Protein AF-X6FCB3-F1 (afdb_monomer)

Mean predicted aligned error: 13.13 Å

Solvent-accessible surface area (backbone atoms only — not comparable to full-atom values): 15876 Å² total; per-residue (Å²): 135,85,82,81,61,93,88,70,77,86,69,87,87,65,88,78,74,76,78,58,44,38,31,15,41,53,58,94,38,92,96,41,60,67,60,47,51,52,50,50,56,45,49,55,50,59,53,72,45,88,86,65,79,58,45,55,42,82,39,59,56,92,50,92,27,63,33,28,39,38,55,49,35,52,50,77,42,91,88,46,57,96,84,39,47,79,57,49,22,45,34,54,23,48,56,87,61,66,84,47,87,50,88,84,56,42,52,50,68,44,79,63,48,93,90,41,59,64,61,52,46,57,53,50,50,54,52,50,32,42,41,46,50,48,53,49,52,54,50,53,63,74,63,54,85,67,47,71,81,34,43,38,79,45,48,25,37,33,43,68,95,46,97,54,76,44,76,63,50,94,92,52,88,80,86,82,56,87,64,30,29,43,29,43,41,38,35,29,61,36,91,52,77,45,79,45,76,43,69,46,72,46,71,76,36,46,78,42,83,75,46,78,51,73,37,49,52,65,34,75,47,79,46,81,39,80,78,57,48,80,76,67,69,74,74,61,77,93,77,80,88,83,85,87,88,86,87,84,86,90,82,82,82,87,90,135

pLDDT: mean 78.11, std 19.48, range [29.16, 97.62]

Radius of gyration: 25.84 Å; Cα contacts (8 Å, |Δi|>4): 373; chains: 1; bounding box: 69×73×81 Å

Secondary structure (DSSP, 8-state):
-PPPPTT-------------EEEEPPPP-TT-HHHHHHHHHHHHHHHH-SSSS--EEEE-TTS--SEEEEEEEGGGSTT--TT---SEEEEEEETT-----STTTPPPEEE--TT-HHHHHHHHHHHHHHHHHHHHHHHHHHT--S-TTTEEEEEEEE-TT-SSEEE--TTS-----TT-EEEEEEEE-SSS-EEEEEEEE-TT--EEEEEEEEEPTT-EEEEEE--SSTTTTTSS-S-SSSSSSS----------

Sequence (256 aa):
MADIPANAYARLAEIAVDYKLAVARPAVTKGLEKEKALVNSVLDELAAAKETGFTIELVDPGKSAELRFAVMRENAIAGADKNATDKPALWFLPASGDVTLKDGGRPPLIIIHPDDRKKLVDATTTNLRTIFRATGLSRLAAASDYKPEEVDVQFHVKRRDGDGLEPLQASVVPRVSPGDEVHVLAKNSSDQLVDINVLYVGSDYSITHIVAERLAPQATLEIGADILLQRYDAEIPRDHRHRLGQDAGRHPFQPR

Structure (mmCIF, N/CA/C/O backbone):
data_AF-X6FCB3-F1
#
_entry.id   AF-X6FCB3-F1
#
loop_
_atom_site.group_PDB
_atom_site.id
_atom_site.type_symbol
_atom_site.label_atom_id
_atom_site.label_alt_id
_atom_site.label_comp_id
_atom_site.label_asym_id
_atom_site.label_entity_id
_atom_site.label_seq_id
_atom_site.pdbx_PDB_ins_code
_atom_site.Cartn_x
_atom_site.Cartn_y
_atom_site.Cartn_z
_atom_site.occupancy
_atom_site.B_iso_or_equiv
_atom_site.auth_seq_id
_atom_site.auth_comp_id
_atom_site.auth_asym_id
_atom_site.auth_atom_id
_atom_site.pdbx_PDB_model_num
ATOM 1 N N . MET A 1 1 ? 15.106 -29.316 31.094 1.00 40.62 1 MET A N 1
ATOM 2 C CA . MET A 1 1 ? 13.967 -28.405 30.862 1.00 40.62 1 MET A CA 1
ATOM 3 C C . MET A 1 1 ? 13.283 -28.239 32.203 1.00 40.62 1 MET A C 1
ATOM 5 O O . MET A 1 1 ? 12.985 -29.256 32.810 1.00 40.62 1 MET A O 1
ATOM 9 N N . ALA A 1 2 ? 13.205 -27.020 32.734 1.00 45.31 2 ALA A N 1
ATOM 10 C CA . ALA A 1 2 ? 12.594 -26.775 34.041 1.00 45.31 2 ALA A CA 1
ATOM 11 C C . ALA A 1 2 ? 11.067 -26.709 33.887 1.00 45.31 2 ALA A C 1
ATOM 13 O O . ALA A 1 2 ? 10.588 -26.020 32.987 1.00 45.31 2 ALA A O 1
ATOM 14 N N . ASP A 1 3 ? 10.340 -27.439 34.733 1.00 54.75 3 ASP A N 1
ATOM 15 C CA . ASP A 1 3 ? 8.875 -27.458 34.752 1.00 54.75 3 ASP A CA 1
ATOM 16 C C . ASP A 1 3 ? 8.301 -26.104 35.190 1.00 54.75 3 ASP A C 1
ATOM 18 O O . ASP A 1 3 ? 8.781 -25.478 36.140 1.00 54.75 3 ASP A O 1
ATOM 22 N N . ILE A 1 4 ? 7.255 -25.661 34.491 1.00 56.16 4 ILE A N 1
ATOM 23 C CA . ILE A 1 4 ? 6.505 -24.443 34.809 1.00 56.16 4 ILE A CA 1
ATOM 24 C C . ILE A 1 4 ? 5.593 -24.734 36.020 1.00 56.16 4 ILE A C 1
ATOM 26 O O . ILE A 1 4 ? 4.825 -25.696 35.967 1.00 56.16 4 ILE A O 1
ATOM 30 N N . PRO A 1 5 ? 5.630 -23.932 37.104 1.00 63.81 5 PRO A N 1
ATOM 31 C CA . PRO A 1 5 ? 4.822 -24.179 38.297 1.00 63.81 5 PRO A CA 1
ATOM 32 C C . PRO A 1 5 ? 3.317 -24.128 38.016 1.00 63.81 5 PRO A C 1
ATOM 34 O O . PRO A 1 5 ? 2.839 -23.255 37.286 1.00 63.81 5 PRO A O 1
ATOM 37 N N . ALA A 1 6 ? 2.550 -25.003 38.671 1.00 47.53 6 ALA A N 1
ATOM 38 C CA . ALA A 1 6 ? 1.098 -24.879 38.707 1.00 47.53 6 ALA A CA 1
ATOM 39 C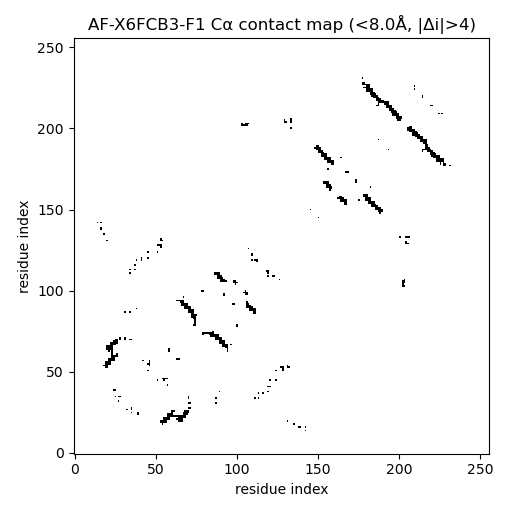 C . ALA A 1 6 ? 0.731 -23.502 39.294 1.00 47.53 6 ALA A C 1
ATOM 41 O O . ALA A 1 6 ? 1.197 -23.153 40.380 1.00 47.53 6 ALA A O 1
ATOM 42 N N . ASN A 1 7 ? -0.082 -22.737 38.555 1.00 53.03 7 ASN A N 1
ATOM 43 C CA . ASN A 1 7 ? -0.491 -21.338 38.792 1.00 53.03 7 ASN A CA 1
ATOM 44 C C . ASN A 1 7 ? 0.418 -20.247 38.190 1.00 53.03 7 ASN A C 1
ATOM 46 O O . ASN A 1 7 ? 0.206 -19.063 38.461 1.00 53.03 7 ASN A O 1
ATOM 50 N N . ALA A 1 8 ? 1.394 -20.597 37.349 1.00 42.12 8 ALA A N 1
ATOM 51 C CA . ALA A 1 8 ? 2.095 -19.606 36.538 1.00 42.12 8 ALA A CA 1
ATOM 52 C C . ALA A 1 8 ? 1.177 -19.093 35.414 1.00 42.12 8 ALA A C 1
ATOM 54 O O . ALA A 1 8 ? 0.841 -19.824 34.484 1.00 42.12 8 ALA A O 1
ATOM 55 N N . TYR A 1 9 ? 0.784 -17.822 35.487 1.00 45.56 9 TYR A N 1
ATOM 56 C CA . TYR A 1 9 ? 0.145 -17.133 34.369 1.00 45.56 9 TYR A CA 1
ATOM 57 C C . TYR A 1 9 ? 1.233 -16.515 33.493 1.00 45.56 9 TYR A C 1
ATOM 59 O O . TYR A 1 9 ? 1.957 -15.618 33.926 1.00 45.56 9 TYR A O 1
ATOM 67 N N . ALA A 1 10 ? 1.353 -16.991 32.254 1.00 42.84 10 ALA A N 1
ATOM 68 C CA . ALA A 1 10 ? 2.140 -16.306 31.241 1.00 42.84 10 ALA A CA 1
ATOM 69 C C . ALA A 1 10 ? 1.414 -15.003 30.878 1.00 42.84 10 ALA A C 1
ATOM 71 O O . ALA A 1 10 ? 0.357 -15.025 30.251 1.00 42.84 10 ALA A O 1
ATOM 72 N N . ARG A 1 11 ? 1.958 -13.860 31.302 1.00 43.50 11 ARG A N 1
ATOM 73 C CA . ARG A 1 11 ? 1.554 -12.559 30.764 1.00 43.50 11 ARG A CA 1
ATOM 74 C C . ARG A 1 11 ? 2.322 -12.378 29.458 1.00 43.50 11 ARG A C 1
ATOM 76 O O . ARG A 1 11 ? 3.550 -12.447 29.481 1.00 43.50 11 ARG A O 1
ATOM 83 N N . LEU A 1 12 ? 1.625 -12.195 28.336 1.00 42.12 12 LEU A N 1
ATOM 84 C CA . LEU A 1 12 ? 2.268 -11.789 27.086 1.00 42.12 12 LEU A CA 1
ATOM 85 C C . LEU A 1 12 ? 2.892 -10.412 27.348 1.00 42.12 12 LEU A C 1
ATOM 87 O O . LEU A 1 12 ? 2.176 -9.430 27.504 1.00 42.12 12 LEU A O 1
ATOM 91 N N . ALA A 1 13 ? 4.207 -10.379 27.560 1.00 46.25 13 ALA A N 1
ATOM 92 C CA . ALA A 1 13 ? 4.895 -9.193 28.065 1.00 46.25 13 ALA A CA 1
ATOM 93 C C . ALA A 1 13 ? 5.092 -8.122 26.985 1.00 46.25 13 ALA A C 1
ATOM 95 O O . ALA A 1 13 ? 5.340 -6.968 27.316 1.00 46.25 13 ALA A O 1
ATOM 96 N N . GLU A 1 14 ? 4.982 -8.503 25.713 1.00 41.88 14 GLU A N 1
ATOM 97 C CA . GLU A 1 14 ? 5.200 -7.613 24.583 1.00 41.88 14 GLU A CA 1
ATOM 98 C C . GLU A 1 14 ? 4.667 -8.290 23.315 1.00 41.88 14 GLU A C 1
ATOM 100 O O . GLU A 1 14 ? 5.113 -9.387 22.962 1.00 41.88 14 GLU A O 1
ATOM 105 N N . ILE A 1 15 ? 3.724 -7.662 22.607 1.00 46.25 15 ILE A N 1
ATOM 106 C CA . ILE A 1 15 ? 3.540 -7.974 21.188 1.00 46.25 15 ILE A CA 1
ATOM 107 C C . ILE A 1 15 ? 4.714 -7.303 20.482 1.00 46.25 15 ILE A C 1
ATOM 109 O O . ILE A 1 15 ? 4.665 -6.123 20.137 1.00 46.25 15 ILE A O 1
ATOM 113 N N . ALA A 1 16 ? 5.803 -8.047 20.297 1.00 46.94 16 ALA A N 1
ATOM 114 C CA . ALA A 1 16 ? 6.867 -7.631 19.399 1.00 46.94 16 ALA A CA 1
ATOM 115 C C . ALA A 1 16 ? 6.301 -7.652 17.972 1.00 46.94 16 ALA A C 1
ATOM 117 O O . ALA A 1 16 ? 6.346 -8.669 17.280 1.00 46.94 16 ALA A O 1
ATOM 118 N N . VAL A 1 17 ? 5.696 -6.543 17.545 1.00 55.94 17 VAL A N 1
ATOM 119 C CA . VAL A 1 17 ? 5.302 -6.360 16.150 1.00 55.94 17 VAL A CA 1
ATOM 120 C C . VAL A 1 17 ? 6.603 -6.294 15.353 1.00 55.94 17 VAL A C 1
ATOM 122 O O . VAL A 1 17 ? 7.335 -5.310 15.441 1.00 55.94 17 VAL A O 1
ATOM 125 N N . ASP A 1 18 ? 6.944 -7.357 14.619 1.00 61.44 18 ASP A N 1
ATOM 126 C CA . ASP A 1 18 ? 8.108 -7.330 13.729 1.00 61.44 18 ASP A CA 1
ATOM 127 C C . ASP A 1 18 ? 7.809 -6.335 12.597 1.00 61.44 18 ASP A C 1
ATOM 129 O O . ASP A 1 18 ? 7.001 -6.586 11.695 1.00 61.44 18 ASP A O 1
ATOM 133 N N . TYR A 1 19 ? 8.414 -5.152 12.676 1.00 74.56 19 TYR A N 1
ATOM 134 C CA . TYR A 1 19 ? 8.254 -4.076 11.702 1.00 74.56 19 TYR A CA 1
ATOM 135 C C . TYR A 1 19 ? 9.183 -4.301 10.503 1.00 74.56 19 TYR A C 1
ATOM 137 O O . TYR A 1 19 ? 10.040 -3.479 10.189 1.00 74.56 19 TYR A O 1
ATOM 145 N N . LYS A 1 20 ? 9.013 -5.430 9.812 1.00 87.75 20 LYS A N 1
ATOM 146 C CA . LYS A 1 20 ? 9.624 -5.692 8.500 1.00 87.75 20 LYS A CA 1
ATOM 147 C C . LYS A 1 20 ? 8.564 -5.729 7.424 1.00 87.75 20 LYS A C 1
ATOM 149 O O . LYS A 1 20 ? 7.506 -6.309 7.634 1.00 87.75 20 LYS A O 1
ATOM 154 N N . LEU A 1 21 ? 8.832 -5.120 6.279 1.00 90.62 21 LEU A N 1
ATOM 155 C CA . LEU A 1 21 ? 7.989 -5.234 5.096 1.00 90.62 21 LEU A CA 1
ATOM 156 C C . LEU A 1 21 ? 8.586 -6.298 4.176 1.00 90.62 21 LEU A C 1
ATOM 158 O O . LEU A 1 21 ? 9.691 -6.116 3.661 1.00 90.62 21 LEU A O 1
ATOM 162 N N . ALA A 1 22 ? 7.865 -7.400 3.969 1.00 93.69 22 ALA A N 1
ATOM 163 C CA . ALA A 1 22 ? 8.272 -8.408 2.996 1.00 93.69 22 ALA A CA 1
ATOM 164 C C . ALA A 1 22 ? 8.021 -7.885 1.574 1.00 93.69 22 ALA A C 1
ATOM 166 O O . ALA A 1 22 ? 6.892 -7.536 1.212 1.00 93.69 22 ALA A O 1
ATOM 167 N N . VAL A 1 23 ? 9.076 -7.843 0.764 1.00 95.62 23 VAL A N 1
ATOM 168 C CA . VAL A 1 23 ? 9.082 -7.243 -0.570 1.00 95.62 23 VAL A CA 1
ATOM 169 C C . VAL A 1 23 ? 9.579 -8.259 -1.594 1.00 95.62 23 VAL A C 1
ATOM 171 O O . VAL A 1 23 ? 10.739 -8.674 -1.567 1.00 95.62 23 VAL A O 1
ATOM 174 N N . ALA A 1 24 ? 8.728 -8.632 -2.549 1.00 97.44 24 ALA A N 1
ATOM 175 C CA . ALA A 1 24 ? 9.137 -9.501 -3.647 1.00 97.44 24 ALA A CA 1
ATOM 176 C C . ALA A 1 24 ? 9.891 -8.713 -4.718 1.00 97.44 24 ALA A C 1
ATOM 178 O O . ALA A 1 24 ? 9.422 -7.679 -5.206 1.00 97.44 24 ALA A O 1
ATOM 179 N N . ARG A 1 25 ? 11.046 -9.243 -5.124 1.00 97.62 25 ARG A N 1
ATOM 180 C CA . ARG A 1 25 ? 11.833 -8.714 -6.242 1.00 97.62 25 ARG A CA 1
ATOM 181 C C . ARG A 1 25 ? 11.065 -8.795 -7.567 1.00 97.62 25 ARG A C 1
ATOM 183 O O . ARG A 1 25 ? 10.231 -9.689 -7.741 1.00 97.62 25 ARG A O 1
ATOM 190 N N . PRO A 1 26 ? 11.392 -7.929 -8.545 1.00 96.25 26 PRO A N 1
ATOM 191 C CA . PRO A 1 26 ? 10.804 -8.014 -9.872 1.00 96.25 26 PRO A CA 1
ATOM 192 C C . PRO A 1 26 ? 11.155 -9.322 -10.580 1.00 96.25 26 PRO A C 1
ATOM 194 O O . PRO A 1 26 ? 12.316 -9.746 -10.629 1.00 96.25 26 PRO A O 1
ATOM 197 N N . ALA A 1 27 ? 10.134 -9.938 -11.179 1.00 90.12 27 ALA A N 1
ATOM 198 C CA . ALA A 1 27 ? 10.297 -11.077 -12.070 1.00 90.12 27 ALA A CA 1
ATOM 199 C C . ALA A 1 27 ? 11.073 -10.695 -13.346 1.00 90.12 27 ALA A C 1
ATOM 201 O O . ALA A 1 27 ? 11.312 -9.524 -13.648 1.00 90.12 27 ALA A O 1
ATOM 202 N N . VAL A 1 28 ? 11.502 -11.707 -14.102 1.00 86.38 28 VAL A N 1
ATOM 203 C CA . VAL A 1 28 ? 12.174 -11.492 -15.387 1.00 86.38 28 VAL A CA 1
ATOM 204 C C . VAL A 1 28 ? 11.174 -10.940 -16.398 1.00 86.38 28 VAL A C 1
ATOM 206 O O . VAL A 1 28 ? 10.200 -11.610 -16.729 1.00 86.38 28 VAL A O 1
ATOM 209 N N . THR A 1 29 ? 11.473 -9.762 -16.942 1.00 86.81 29 THR A N 1
ATOM 210 C CA . THR A 1 29 ? 10.733 -9.181 -18.062 1.00 86.81 29 THR A CA 1
ATOM 211 C C . THR A 1 29 ? 11.646 -9.111 -19.278 1.00 86.81 29 THR A C 1
ATOM 213 O O . THR A 1 29 ? 12.717 -8.503 -19.219 1.00 86.81 29 THR A O 1
ATOM 216 N N . LYS A 1 30 ? 11.228 -9.746 -20.378 1.00 88.44 30 LYS A N 1
ATOM 217 C CA . LYS A 1 30 ? 12.003 -9.799 -21.623 1.00 88.44 30 LYS A CA 1
ATOM 218 C C . LYS A 1 30 ? 12.252 -8.387 -22.162 1.00 88.44 30 LYS A C 1
ATOM 220 O O . LYS A 1 30 ? 11.308 -7.616 -22.336 1.00 88.44 30 LYS A O 1
ATOM 225 N N . GLY A 1 31 ? 13.508 -8.068 -22.464 1.00 91.75 31 GLY A N 1
ATOM 226 C CA . GLY A 1 31 ? 13.907 -6.761 -22.995 1.00 91.75 31 GLY A CA 1
ATOM 227 C C . GLY A 1 31 ? 13.906 -5.630 -21.960 1.00 91.75 31 GLY A C 1
ATOM 228 O O . GLY A 1 31 ? 13.792 -4.467 -22.353 1.00 91.75 31 GLY A O 1
ATOM 229 N N . LEU A 1 32 ? 13.964 -5.972 -20.666 1.00 94.88 32 LEU A N 1
ATOM 230 C CA . LEU A 1 32 ? 14.118 -5.063 -19.518 1.00 94.88 32 LEU A CA 1
ATOM 231 C C . LEU A 1 32 ? 15.136 -5.602 -18.493 1.00 94.88 32 LEU A C 1
ATOM 233 O O . LEU A 1 32 ? 15.074 -5.317 -17.295 1.00 94.88 32 LEU A O 1
ATOM 237 N N . GLU A 1 33 ? 16.062 -6.453 -18.935 1.00 94.50 33 GLU A N 1
ATOM 238 C CA . GLU A 1 33 ? 17.001 -7.156 -18.060 1.00 94.50 33 GLU A CA 1
ATOM 239 C C . GLU A 1 33 ? 17.965 -6.191 -17.360 1.00 94.50 33 GLU A C 1
ATOM 241 O O . GLU A 1 33 ? 18.299 -6.400 -16.191 1.00 94.50 33 GLU A O 1
ATOM 246 N N . LYS A 1 34 ? 18.377 -5.119 -18.052 1.00 93.56 34 LYS A N 1
ATOM 247 C CA . LYS A 1 34 ? 19.267 -4.085 -17.505 1.00 93.56 34 LYS A CA 1
ATOM 248 C C . LYS A 1 34 ? 18.568 -3.268 -16.424 1.00 93.56 34 LYS A C 1
ATOM 250 O O . LYS A 1 34 ? 19.127 -3.061 -15.352 1.00 93.56 34 LYS A O 1
ATOM 255 N N . GLU A 1 35 ? 17.334 -2.855 -16.680 1.00 96.12 35 GLU A N 1
ATOM 256 C CA . GLU A 1 35 ? 16.497 -2.103 -15.750 1.00 96.12 35 GLU A CA 1
ATOM 257 C C . GLU A 1 35 ? 16.176 -2.942 -14.515 1.00 96.12 35 GLU A C 1
ATOM 259 O O . GLU A 1 35 ? 16.294 -2.458 -13.392 1.00 96.12 35 GLU A O 1
ATOM 264 N N . LYS A 1 36 ? 15.867 -4.230 -14.701 1.00 95.94 36 LYS A N 1
ATOM 265 C CA . LYS A 1 36 ? 15.690 -5.173 -13.593 1.00 95.94 36 LYS A CA 1
ATOM 266 C C . LYS A 1 36 ? 16.957 -5.295 -12.745 1.00 95.94 36 LYS A C 1
ATOM 268 O O . LYS A 1 36 ? 16.869 -5.287 -11.520 1.00 95.94 36 LYS A O 1
ATOM 273 N N . ALA A 1 37 ? 18.126 -5.424 -13.374 1.00 95.50 37 ALA A N 1
ATOM 274 C CA . ALA A 1 37 ? 19.397 -5.504 -12.656 1.00 95.50 37 ALA A CA 1
ATOM 275 C C . ALA A 1 37 ? 19.681 -4.217 -11.864 1.00 95.50 37 ALA A C 1
ATOM 277 O O . ALA A 1 37 ? 20.056 -4.290 -10.694 1.00 95.50 37 ALA A O 1
ATOM 278 N N . LEU A 1 38 ? 19.424 -3.052 -12.466 1.00 96.56 38 LEU A N 1
ATOM 279 C CA . LEU A 1 38 ? 19.540 -1.757 -11.802 1.00 96.56 38 LEU A CA 1
ATOM 280 C C . LEU A 1 38 ? 18.607 -1.665 -10.588 1.00 96.56 38 LEU A C 1
ATOM 282 O O . LEU A 1 38 ? 19.075 -1.346 -9.497 1.00 96.56 38 LEU A O 1
ATOM 286 N N . VAL A 1 39 ? 17.325 -2.009 -10.750 1.00 97.44 39 VAL A N 1
ATOM 287 C CA . VAL A 1 39 ? 16.347 -2.042 -9.651 1.00 97.44 39 VAL A CA 1
ATOM 288 C C . VAL A 1 39 ? 16.808 -2.981 -8.542 1.00 97.44 39 VAL A C 1
ATOM 290 O O . VAL A 1 39 ? 16.846 -2.565 -7.391 1.00 97.44 39 VAL A O 1
ATOM 293 N N . ASN A 1 40 ? 17.221 -4.210 -8.860 1.00 97.38 40 ASN A N 1
ATOM 294 C CA . ASN A 1 40 ? 17.705 -5.146 -7.843 1.00 97.38 40 ASN A CA 1
ATOM 295 C C . ASN A 1 40 ? 18.908 -4.592 -7.074 1.00 97.38 40 ASN A C 1
ATOM 297 O O . ASN A 1 40 ? 18.923 -4.704 -5.855 1.00 97.38 40 ASN A O 1
ATOM 301 N N . SER A 1 41 ? 19.846 -3.917 -7.750 1.00 97.31 41 SER A N 1
ATOM 302 C CA . SER A 1 41 ? 20.978 -3.268 -7.075 1.00 97.31 41 SER A CA 1
ATOM 303 C C . SER A 1 41 ? 20.549 -2.153 -6.116 1.00 97.31 41 SER A C 1
ATOM 305 O O . SER A 1 41 ? 21.198 -1.934 -5.098 1.00 97.31 41 SER A O 1
ATOM 307 N N . VAL A 1 42 ? 19.473 -1.426 -6.439 1.00 97.50 42 VAL A N 1
ATOM 308 C CA . VAL A 1 42 ? 18.895 -0.404 -5.556 1.00 97.50 42 VAL A CA 1
ATOM 309 C C . VAL A 1 42 ? 18.212 -1.071 -4.369 1.00 97.50 42 VAL A C 1
ATOM 311 O O . VAL A 1 42 ? 18.407 -0.642 -3.240 1.00 97.50 42 VAL A O 1
ATOM 314 N N . LEU A 1 43 ? 17.454 -2.147 -4.594 1.00 97.19 43 LEU A N 1
ATOM 315 C CA . LEU A 1 43 ? 16.808 -2.890 -3.513 1.00 97.19 43 LEU A CA 1
ATOM 316 C C . LEU A 1 43 ? 17.831 -3.474 -2.534 1.00 97.19 43 LEU A C 1
ATOM 318 O O . LEU A 1 43 ? 17.632 -3.361 -1.329 1.00 97.19 43 LEU A O 1
ATOM 322 N N . ASP A 1 44 ? 18.933 -4.033 -3.037 1.00 97.62 44 ASP A N 1
ATOM 323 C CA . ASP A 1 44 ? 20.020 -4.568 -2.209 1.00 97.62 44 ASP A CA 1
ATOM 324 C C . ASP A 1 44 ? 20.649 -3.481 -1.328 1.00 97.62 44 ASP A C 1
ATOM 326 O O . ASP 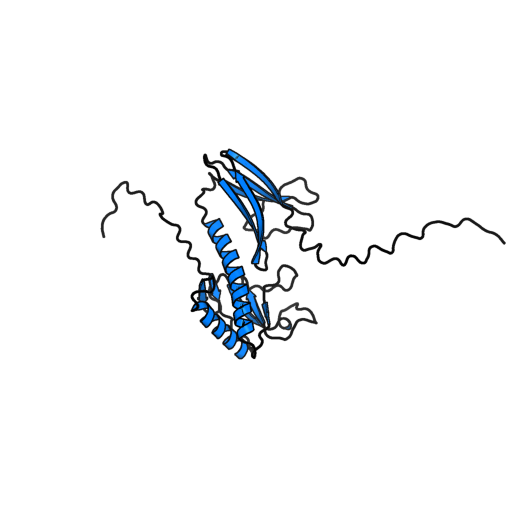A 1 44 ? 20.857 -3.693 -0.133 1.00 97.62 44 ASP A O 1
ATOM 330 N N . GLU A 1 45 ? 20.895 -2.297 -1.897 1.00 96.38 45 GLU A N 1
ATOM 331 C CA . GLU A 1 45 ? 21.378 -1.133 -1.147 1.00 96.38 45 GLU A CA 1
ATOM 332 C C . GLU A 1 45 ? 20.388 -0.721 -0.049 1.00 96.38 45 GLU A C 1
ATOM 334 O O . GLU A 1 45 ? 20.783 -0.543 1.103 1.00 96.38 45 GLU A O 1
ATOM 339 N N . LEU A 1 46 ? 19.099 -0.611 -0.381 1.00 96.00 46 LEU A N 1
ATOM 340 C CA . LEU A 1 46 ? 18.066 -0.177 0.563 1.00 96.00 46 LEU A CA 1
ATOM 341 C C . LEU A 1 46 ? 17.797 -1.201 1.671 1.00 96.00 46 LEU A C 1
ATOM 343 O O . LEU A 1 46 ? 17.499 -0.801 2.793 1.00 96.00 46 LEU A O 1
ATOM 347 N N . ALA A 1 47 ? 17.918 -2.497 1.383 1.00 94.81 47 ALA A N 1
ATOM 348 C CA . ALA A 1 47 ? 17.779 -3.558 2.379 1.00 94.81 47 ALA A CA 1
ATOM 349 C C . ALA A 1 47 ? 18.962 -3.601 3.361 1.00 94.81 47 ALA A C 1
ATOM 351 O O . ALA A 1 47 ? 18.789 -3.980 4.517 1.00 94.81 47 ALA A O 1
ATOM 352 N N . ALA A 1 48 ? 20.159 -3.203 2.917 1.00 95.06 48 ALA A N 1
ATOM 353 C CA . ALA A 1 48 ? 21.353 -3.136 3.759 1.00 95.06 48 ALA A CA 1
ATOM 354 C C . ALA A 1 48 ? 21.490 -1.808 4.534 1.00 95.06 48 ALA A C 1
ATOM 356 O O . ALA A 1 48 ? 22.286 -1.715 5.474 1.00 95.06 48 ALA A O 1
ATOM 357 N N . ALA A 1 49 ? 20.749 -0.770 4.141 1.00 92.06 49 ALA A N 1
ATOM 358 C CA . ALA A 1 49 ? 20.828 0.555 4.738 1.00 92.06 49 ALA A CA 1
ATOM 359 C C . ALA A 1 49 ? 20.148 0.612 6.121 1.00 92.06 49 ALA A C 1
ATOM 361 O O . ALA A 1 49 ? 19.047 0.108 6.315 1.00 92.06 49 ALA A O 1
ATOM 362 N N . LYS A 1 50 ? 20.804 1.265 7.091 1.00 81.69 50 LYS A N 1
ATOM 363 C CA . LYS A 1 50 ? 20.347 1.321 8.496 1.00 81.69 50 LYS A CA 1
ATOM 364 C C . LYS A 1 50 ? 19.449 2.520 8.829 1.00 81.69 50 LYS A C 1
ATOM 366 O O . LYS A 1 50 ? 18.673 2.447 9.769 1.00 81.69 50 LYS A O 1
ATOM 371 N N . GLU A 1 51 ? 19.526 3.597 8.047 1.00 81.94 51 GLU A N 1
ATOM 372 C CA . GLU A 1 51 ? 18.901 4.898 8.352 1.00 81.94 51 GLU A CA 1
ATOM 373 C C . GLU A 1 51 ? 17.863 5.314 7.292 1.00 81.94 51 GLU A C 1
ATOM 375 O O . GLU A 1 51 ? 17.787 6.463 6.858 1.00 81.94 51 GLU A O 1
ATOM 380 N N . THR A 1 52 ? 17.068 4.363 6.803 1.00 82.62 52 THR A N 1
ATOM 381 C CA . THR A 1 52 ? 16.059 4.621 5.758 1.00 82.62 52 THR A CA 1
ATOM 382 C C . THR A 1 52 ? 14.687 4.989 6.327 1.00 82.62 52 THR A C 1
ATOM 384 O O . THR A 1 52 ? 13.862 5.588 5.623 1.00 82.62 52 THR A O 1
ATOM 387 N N . GLY A 1 53 ? 14.446 4.691 7.608 1.00 85.56 53 GLY A N 1
ATOM 388 C CA . GLY A 1 53 ? 13.137 4.818 8.252 1.00 85.56 53 GLY A CA 1
ATOM 389 C C . GLY A 1 53 ? 12.156 3.704 7.867 1.00 85.56 53 GLY A C 1
ATOM 390 O O . GLY A 1 53 ? 10.949 3.895 8.008 1.00 85.56 53 GLY A O 1
ATOM 391 N N . PHE A 1 54 ? 12.664 2.584 7.347 1.00 91.25 54 PHE A N 1
ATOM 392 C CA . PHE A 1 54 ? 11.931 1.346 7.089 1.00 91.25 54 PHE A CA 1
ATOM 393 C C . PHE A 1 54 ? 12.873 0.141 7.211 1.00 91.25 54 PHE A C 1
ATOM 395 O O . PHE A 1 54 ? 14.090 0.279 7.119 1.00 91.25 54 PHE A O 1
ATOM 402 N N . THR A 1 55 ? 12.319 -1.058 7.360 1.00 91.94 55 THR A N 1
ATOM 403 C CA . THR A 1 55 ? 13.081 -2.308 7.244 1.00 91.94 55 THR A CA 1
ATOM 404 C C . THR A 1 55 ? 12.378 -3.214 6.249 1.00 91.94 55 THR A C 1
ATOM 406 O O . THR A 1 55 ? 11.185 -3.479 6.388 1.00 91.94 55 THR A O 1
ATOM 409 N N . ILE A 1 56 ? 13.101 -3.663 5.224 1.00 94.38 56 ILE A N 1
ATOM 410 C CA . ILE A 1 56 ? 12.560 -4.543 4.185 1.00 94.38 56 ILE A CA 1
ATOM 411 C C . ILE A 1 56 ? 13.251 -5.900 4.215 1.00 94.38 56 ILE A C 1
ATOM 413 O O . ILE A 1 56 ? 14.461 -5.990 4.411 1.00 94.38 56 ILE A O 1
ATOM 417 N N . GLU A 1 57 ? 12.474 -6.948 3.975 1.00 95.06 57 GLU A N 1
ATOM 418 C CA . GLU A 1 57 ? 12.978 -8.285 3.684 1.00 95.06 57 GLU A CA 1
ATOM 419 C C . GLU A 1 57 ? 12.747 -8.573 2.203 1.00 95.06 57 GLU A C 1
ATOM 421 O O . GLU A 1 57 ? 11.610 -8.576 1.730 1.00 95.06 57 GLU A O 1
ATOM 426 N N . LEU A 1 58 ? 13.829 -8.787 1.456 1.00 97.12 58 LEU A N 1
ATOM 427 C CA . LEU A 1 58 ? 13.738 -9.085 0.032 1.00 97.12 58 LEU A CA 1
ATOM 428 C C . LEU A 1 58 ? 13.527 -10.581 -0.178 1.00 97.12 58 LEU A C 1
ATOM 430 O O . LEU A 1 58 ? 14.374 -11.385 0.204 1.00 97.12 58 LEU A O 1
ATOM 434 N N . VAL A 1 59 ? 12.445 -10.936 -0.866 1.00 97.31 59 VAL A N 1
ATOM 435 C CA . VAL A 1 59 ? 12.140 -12.318 -1.250 1.00 97.31 59 VAL A CA 1
ATOM 436 C C . VAL A 1 59 ? 12.184 -12.499 -2.763 1.00 97.31 59 VAL A C 1
ATOM 438 O O . VAL A 1 59 ? 12.054 -11.546 -3.542 1.00 97.31 59 VAL A O 1
ATOM 441 N N . ASP A 1 60 ? 12.368 -13.745 -3.190 1.00 95.31 60 ASP A N 1
ATOM 442 C CA . ASP A 1 60 ? 12.388 -14.092 -4.608 1.00 95.31 60 ASP A CA 1
ATOM 443 C C . ASP A 1 60 ? 11.046 -13.795 -5.301 1.00 95.31 60 ASP A C 1
ATOM 445 O O . ASP A 1 60 ? 9.983 -13.838 -4.668 1.00 95.31 60 ASP A O 1
ATOM 449 N N . PRO A 1 61 ? 11.059 -13.550 -6.626 1.00 93.12 61 PRO A N 1
ATOM 450 C CA . PRO A 1 61 ? 9.833 -13.378 -7.393 1.00 93.12 61 PRO A CA 1
ATOM 451 C C . PRO A 1 61 ? 8.870 -14.562 -7.206 1.00 93.12 61 PRO A C 1
ATOM 453 O O . PRO A 1 61 ? 9.271 -15.725 -7.263 1.00 93.12 61 PRO A O 1
ATOM 456 N N . GLY A 1 62 ? 7.584 -14.267 -6.998 1.00 86.50 62 GLY A N 1
ATOM 457 C CA . GLY A 1 62 ? 6.533 -15.276 -6.807 1.00 86.50 62 GLY A CA 1
ATOM 458 C C . GLY A 1 62 ? 6.421 -15.844 -5.387 1.00 86.50 62 GLY A C 1
ATOM 459 O O . GLY A 1 62 ? 5.516 -16.637 -5.127 1.00 86.50 62 GLY A O 1
ATOM 460 N N . LYS A 1 63 ? 7.293 -15.444 -4.453 1.00 92.06 63 LYS A N 1
ATOM 461 C CA . LYS A 1 63 ? 7.114 -15.736 -3.025 1.00 92.06 63 LYS A CA 1
ATOM 462 C C . LYS A 1 63 ? 6.065 -14.813 -2.400 1.00 92.06 63 LYS A C 1
ATOM 464 O O . LYS A 1 63 ? 5.728 -13.762 -2.949 1.00 92.06 63 LYS A O 1
ATOM 469 N N . SER A 1 64 ? 5.530 -15.236 -1.253 1.00 88.56 64 SER A N 1
ATOM 470 C CA . SER A 1 64 ? 4.601 -14.413 -0.477 1.00 88.56 64 SER A CA 1
ATOM 471 C C . SER A 1 64 ? 5.310 -13.141 -0.019 1.00 88.56 64 SER A C 1
ATOM 473 O O . SER A 1 64 ? 6.401 -13.213 0.540 1.00 88.56 64 SER A O 1
ATOM 475 N N . ALA A 1 65 ? 4.699 -11.995 -0.294 1.00 91.75 65 ALA A N 1
ATOM 476 C CA . ALA A 1 65 ? 5.203 -10.680 0.059 1.00 91.75 65 ALA A CA 1
ATOM 477 C C . ALA A 1 65 ? 4.024 -9.716 0.186 1.00 91.75 65 ALA A C 1
ATOM 479 O O . ALA A 1 65 ? 3.021 -9.866 -0.517 1.00 91.75 65 ALA A O 1
ATOM 480 N N . GLU A 1 66 ? 4.167 -8.723 1.058 1.00 88.50 66 GLU A N 1
ATOM 481 C CA . GLU A 1 66 ? 3.176 -7.660 1.260 1.00 88.50 66 GLU A CA 1
ATOM 482 C C . GLU A 1 66 ? 3.200 -6.653 0.106 1.00 88.50 66 GLU A C 1
ATOM 484 O O . GLU A 1 66 ? 2.163 -6.131 -0.303 1.00 88.50 66 GLU A O 1
ATOM 489 N N . LEU A 1 67 ? 4.392 -6.418 -0.443 1.00 92.25 67 LEU A N 1
ATOM 490 C CA . LEU A 1 67 ? 4.620 -5.578 -1.608 1.00 92.25 67 LEU A CA 1
ATOM 491 C C . LEU A 1 67 ? 5.354 -6.387 -2.675 1.00 92.25 67 LEU A C 1
ATOM 493 O O . LEU A 1 67 ? 6.289 -7.134 -2.379 1.00 92.25 67 LEU A O 1
ATOM 497 N N . ARG A 1 68 ? 4.963 -6.228 -3.937 1.00 95.00 68 ARG A N 1
ATOM 498 C CA . ARG A 1 68 ? 5.623 -6.890 -5.064 1.00 95.00 68 ARG A CA 1
ATOM 499 C C . ARG A 1 68 ? 6.143 -5.851 -6.037 1.00 95.00 68 ARG A C 1
ATOM 501 O O . ARG A 1 68 ? 5.404 -4.977 -6.472 1.00 95.00 68 ARG A O 1
ATOM 508 N N . PHE A 1 69 ? 7.407 -5.963 -6.419 1.00 96.25 69 PHE A N 1
ATOM 509 C CA . PHE A 1 69 ? 7.956 -5.123 -7.469 1.00 96.25 69 PHE A CA 1
ATOM 510 C C . PHE A 1 69 ? 7.759 -5.743 -8.842 1.00 96.25 69 PHE A C 1
ATOM 512 O O . PHE A 1 69 ? 7.842 -6.958 -9.013 1.00 96.25 69 PHE A O 1
ATOM 519 N N . ALA A 1 70 ? 7.559 -4.895 -9.845 1.00 95.38 70 ALA A N 1
ATOM 520 C CA . ALA A 1 70 ? 7.616 -5.308 -11.237 1.00 95.38 70 ALA A CA 1
ATOM 521 C C . ALA A 1 70 ? 8.309 -4.249 -12.092 1.00 95.38 70 ALA A C 1
ATOM 523 O O . ALA A 1 70 ? 8.148 -3.052 -11.871 1.00 95.38 70 ALA A O 1
ATOM 524 N N . VAL A 1 71 ? 9.079 -4.702 -13.081 1.00 96.12 71 VAL A N 1
ATOM 525 C CA . VAL A 1 71 ? 9.698 -3.825 -14.078 1.00 96.12 71 VAL A CA 1
ATOM 526 C C . VAL A 1 71 ? 8.983 -4.049 -15.400 1.00 96.12 71 VAL A C 1
ATOM 528 O O . VAL A 1 71 ? 9.091 -5.123 -15.997 1.00 96.12 71 VAL A O 1
ATOM 531 N N . MET A 1 72 ? 8.211 -3.054 -15.829 1.00 95.06 72 MET A N 1
ATOM 532 C CA . MET A 1 72 ? 7.390 -3.125 -17.037 1.00 95.06 72 MET A CA 1
ATOM 533 C C . MET A 1 72 ? 7.147 -1.738 -17.633 1.00 95.06 72 MET A C 1
ATOM 535 O O . MET A 1 72 ? 7.352 -0.717 -16.976 1.00 95.06 72 MET A O 1
ATOM 539 N N . ARG A 1 73 ? 6.716 -1.711 -18.895 1.00 94.44 73 ARG A N 1
ATOM 540 C CA . ARG A 1 73 ? 6.267 -0.498 -19.590 1.00 94.44 73 ARG A CA 1
ATOM 541 C C . ARG A 1 73 ? 4.760 -0.378 -19.431 1.00 94.44 73 ARG A C 1
ATOM 543 O O . ARG A 1 73 ? 4.070 -1.393 -19.482 1.00 94.44 73 ARG A O 1
ATOM 550 N N . GLU A 1 74 ? 4.255 0.838 -19.271 1.00 92.31 74 GLU A N 1
ATOM 551 C CA . GLU A 1 74 ? 2.815 1.048 -19.104 1.00 92.31 74 GLU A CA 1
ATOM 552 C C . GLU A 1 74 ? 2.034 0.616 -20.347 1.00 92.31 74 GLU A C 1
ATOM 554 O O . GLU A 1 74 ? 1.036 -0.088 -20.235 1.00 92.31 74 GLU A O 1
ATOM 559 N N . ASN A 1 75 ? 2.540 0.946 -21.538 1.00 92.31 75 ASN A N 1
ATOM 560 C CA . ASN A 1 75 ? 1.913 0.576 -22.807 1.00 92.31 75 ASN A CA 1
ATOM 561 C C . ASN A 1 75 ? 1.853 -0.940 -23.080 1.00 92.31 75 ASN A C 1
ATOM 563 O O . ASN A 1 75 ? 1.162 -1.369 -24.001 1.00 92.31 75 ASN A O 1
ATOM 567 N N . ALA A 1 76 ? 2.578 -1.753 -22.307 1.00 90.25 76 ALA A N 1
ATOM 568 C CA . ALA A 1 76 ? 2.550 -3.208 -22.412 1.00 90.25 76 ALA A CA 1
ATOM 569 C C . ALA A 1 76 ? 1.436 -3.841 -21.557 1.00 90.25 76 ALA A C 1
ATOM 571 O O . ALA A 1 76 ? 1.234 -5.055 -21.621 1.00 90.25 76 ALA A O 1
ATOM 572 N N . ILE A 1 77 ? 0.725 -3.047 -20.750 1.00 89.06 77 ILE A N 1
ATOM 573 C CA . ILE A 1 77 ? -0.368 -3.509 -19.895 1.00 89.06 77 ILE A CA 1
ATOM 574 C C . ILE A 1 77 ? -1.664 -3.551 -20.710 1.00 89.06 77 ILE A C 1
ATOM 576 O O . ILE A 1 77 ? -1.999 -2.621 -21.446 1.00 89.06 77 ILE A O 1
ATOM 580 N N . ALA A 1 78 ? -2.421 -4.640 -20.574 1.00 85.69 78 ALA A N 1
ATOM 581 C CA . ALA A 1 78 ? -3.705 -4.780 -21.249 1.00 85.69 78 ALA A CA 1
ATOM 582 C C . ALA A 1 78 ? -4.680 -3.672 -20.810 1.00 85.69 78 ALA A C 1
ATOM 584 O O . ALA A 1 78 ? -4.911 -3.473 -19.620 1.00 85.69 78 ALA A O 1
ATOM 585 N N . GLY A 1 79 ? -5.266 -2.968 -21.781 1.00 84.12 79 GLY A N 1
ATOM 586 C CA . GLY A 1 79 ? -6.172 -1.846 -21.519 1.00 84.12 79 GLY A CA 1
ATOM 587 C C . GLY A 1 79 ? -5.476 -0.509 -21.245 1.00 84.12 79 GLY A C 1
ATOM 588 O O . GLY A 1 79 ? -6.147 0.421 -20.806 1.00 84.12 79 GLY A O 1
ATOM 589 N N . ALA A 1 80 ? -4.167 -0.400 -21.497 1.00 87.06 80 ALA A N 1
ATOM 590 C CA . ALA A 1 80 ? -3.458 0.872 -21.432 1.00 87.06 80 ALA A CA 1
ATOM 591 C C . ALA A 1 80 ? -3.987 1.896 -22.446 1.00 87.06 80 ALA A C 1
ATOM 593 O O . ALA A 1 80 ? -4.428 1.543 -23.545 1.00 87.06 80 ALA A O 1
ATOM 594 N N . ASP A 1 81 ? -3.923 3.174 -22.065 1.00 86.19 81 ASP A N 1
ATOM 595 C CA . ASP A 1 81 ? -4.263 4.285 -22.950 1.00 86.19 81 ASP A CA 1
ATOM 596 C C . ASP A 1 81 ? -3.349 4.287 -24.190 1.00 86.19 81 ASP A C 1
ATOM 598 O O . ASP A 1 81 ? -2.195 3.857 -24.139 1.00 86.19 81 ASP A O 1
ATOM 602 N N . LYS A 1 82 ? -3.839 4.813 -25.316 1.00 84.50 82 LYS A N 1
ATOM 603 C CA . LYS A 1 82 ? -3.043 4.951 -26.546 1.00 84.50 82 LYS A CA 1
ATOM 604 C C . LYS A 1 82 ? -1.801 5.822 -26.346 1.00 84.50 82 LYS A C 1
ATOM 606 O O . LYS A 1 82 ? -0.817 5.635 -27.056 1.00 84.50 82 LYS A O 1
ATOM 611 N N . ASN A 1 83 ? -1.852 6.748 -25.392 1.00 86.25 83 ASN A N 1
ATOM 612 C CA . ASN A 1 83 ? -0.754 7.639 -25.036 1.00 86.25 83 ASN A CA 1
ATOM 613 C C . ASN A 1 83 ? 0.083 7.115 -23.854 1.00 86.25 83 ASN A C 1
ATOM 615 O O . ASN A 1 83 ? 0.930 7.847 -23.339 1.00 86.25 83 ASN A O 1
ATOM 619 N N . ALA A 1 84 ? -0.146 5.874 -23.403 1.00 87.56 84 ALA A N 1
ATOM 620 C CA . ALA A 1 84 ? 0.630 5.265 -22.331 1.00 87.56 84 ALA A CA 1
ATOM 621 C C . ALA A 1 84 ? 2.123 5.227 -22.679 1.00 87.56 84 ALA A C 1
ATOM 623 O O . ALA A 1 84 ? 2.521 4.964 -23.816 1.00 87.56 84 ALA A O 1
ATOM 624 N N . THR A 1 85 ? 2.965 5.474 -21.677 1.00 89.62 85 THR A N 1
ATOM 625 C CA . THR A 1 85 ? 4.408 5.548 -21.900 1.00 89.62 85 THR A CA 1
ATOM 626 C C . THR A 1 85 ? 5.005 4.185 -22.262 1.00 89.62 85 THR A C 1
ATOM 628 O O . THR A 1 85 ? 4.654 3.144 -21.699 1.00 89.62 85 THR A O 1
ATOM 631 N N . ASP A 1 86 ? 5.959 4.204 -23.189 1.00 93.00 86 ASP A N 1
ATOM 632 C CA . ASP A 1 86 ? 6.813 3.077 -23.562 1.00 93.00 86 ASP A CA 1
ATOM 633 C C . ASP A 1 86 ? 8.103 3.000 -22.725 1.00 93.00 86 ASP A C 1
ATOM 635 O O . ASP A 1 86 ? 8.936 2.105 -22.918 1.00 93.00 86 ASP A O 1
ATOM 639 N N . LYS A 1 87 ? 8.282 3.925 -21.776 1.00 94.88 87 LYS A N 1
ATOM 640 C CA . LYS A 1 87 ? 9.456 3.959 -20.910 1.00 94.88 87 LYS A CA 1
ATOM 641 C C . LYS A 1 87 ? 9.382 2.842 -19.862 1.00 94.88 87 LYS A C 1
ATOM 643 O O . LYS A 1 87 ? 8.313 2.603 -19.295 1.00 94.88 87 LYS A O 1
ATOM 648 N N . PRO A 1 88 ? 10.504 2.162 -19.567 1.00 95.62 88 PRO A N 1
ATOM 649 C CA . PRO A 1 88 ? 10.566 1.212 -18.466 1.00 95.62 88 PRO A CA 1
ATOM 650 C C . PRO A 1 88 ? 10.234 1.882 -17.132 1.00 95.62 88 PRO A C 1
ATOM 652 O O . PRO A 1 88 ? 10.736 2.968 -16.840 1.00 95.62 88 PRO A O 1
ATOM 655 N N . ALA A 1 89 ? 9.437 1.218 -16.301 1.00 96.38 89 ALA A N 1
ATOM 656 C CA . ALA A 1 89 ? 9.078 1.708 -14.980 1.00 96.38 89 ALA A CA 1
ATOM 657 C C . ALA A 1 89 ? 9.166 0.606 -13.920 1.00 96.38 89 ALA A C 1
ATOM 659 O O . ALA A 1 89 ? 8.920 -0.567 -14.206 1.00 96.38 89 ALA A O 1
ATOM 660 N N . LEU A 1 90 ? 9.498 1.006 -12.692 1.00 96.94 90 LEU A N 1
ATOM 661 C CA . LEU A 1 90 ? 9.367 0.202 -11.482 1.00 96.94 90 LEU A CA 1
ATOM 662 C C . LEU A 1 90 ? 7.973 0.421 -10.895 1.00 96.94 90 LEU A C 1
ATOM 664 O O . LEU A 1 90 ? 7.650 1.542 -10.515 1.00 96.94 90 LEU A O 1
ATOM 668 N N . TRP A 1 91 ? 7.181 -0.639 -10.791 1.00 94.81 91 TRP A N 1
ATOM 669 C CA . TRP A 1 91 ? 5.823 -0.631 -10.250 1.00 94.81 91 TRP A CA 1
ATOM 670 C C . TRP A 1 91 ? 5.782 -1.238 -8.849 1.00 94.81 91 TRP A C 1
ATOM 672 O O . TRP A 1 91 ? 6.403 -2.276 -8.610 1.00 94.81 91 TRP A O 1
ATOM 682 N N . PHE A 1 92 ? 5.030 -0.600 -7.952 1.00 94.06 92 PHE A N 1
ATOM 683 C CA . PHE A 1 92 ? 4.852 -0.967 -6.545 1.00 94.06 92 PHE A CA 1
ATOM 684 C C . PHE A 1 92 ? 3.502 -1.668 -6.396 1.00 94.06 92 PHE A C 1
ATOM 686 O O . PHE A 1 92 ? 2.489 -1.030 -6.124 1.00 94.06 92 PHE A O 1
ATOM 693 N N . LEU A 1 93 ? 3.472 -2.972 -6.653 1.00 90.88 93 LEU A N 1
ATOM 694 C CA . LEU A 1 93 ? 2.237 -3.745 -6.728 1.00 90.88 93 LEU A CA 1
ATOM 695 C C . LEU A 1 93 ? 1.788 -4.222 -5.343 1.00 90.88 93 LEU A C 1
ATOM 697 O O . LEU A 1 93 ? 2.637 -4.581 -4.520 1.00 90.88 93 LEU A O 1
ATOM 701 N N . PRO A 1 94 ? 0.468 -4.313 -5.102 1.00 86.94 94 PRO A N 1
ATOM 702 C CA . PRO A 1 94 ? -0.057 -4.893 -3.873 1.00 86.94 94 PRO A CA 1
ATOM 703 C C . PRO A 1 94 ? 0.315 -6.377 -3.746 1.00 86.94 94 PRO A C 1
ATOM 705 O O . PRO A 1 94 ? 0.756 -7.021 -4.704 1.00 86.94 94 PRO A O 1
ATOM 708 N N . ALA A 1 95 ? 0.055 -6.955 -2.573 1.00 86.19 95 ALA A N 1
ATOM 709 C CA . ALA A 1 95 ? 0.279 -8.373 -2.294 1.00 86.19 95 ALA A CA 1
ATOM 710 C C . ALA A 1 95 ? -0.423 -9.326 -3.280 1.00 86.19 95 ALA A C 1
ATOM 712 O O . ALA A 1 95 ? 0.038 -10.449 -3.455 1.00 86.19 95 ALA A O 1
ATOM 713 N N . SER A 1 96 ? -1.506 -8.917 -3.954 1.00 84.31 96 SER A N 1
ATOM 714 C CA . SER A 1 96 ? -2.136 -9.733 -5.004 1.00 84.31 96 SER A CA 1
ATOM 715 C C . SER A 1 96 ? -1.316 -9.782 -6.297 1.00 84.31 96 SER A C 1
ATOM 717 O O . SER A 1 96 ? -1.371 -10.769 -7.027 1.00 84.31 96 SER A O 1
ATOM 719 N N . GLY A 1 97 ? -0.467 -8.779 -6.539 1.00 83.19 97 GLY A N 1
ATOM 720 C CA . GLY A 1 97 ? 0.273 -8.589 -7.787 1.00 83.19 97 GLY A CA 1
ATOM 721 C C . GLY A 1 97 ? -0.566 -7.997 -8.919 1.00 83.19 97 GLY A C 1
ATOM 722 O O . GLY A 1 97 ? -0.077 -7.928 -10.045 1.00 83.19 97 GLY A O 1
ATOM 723 N N . ASP A 1 98 ? -1.801 -7.580 -8.640 1.00 82.31 98 ASP A N 1
ATOM 724 C CA . ASP A 1 98 ? -2.685 -7.031 -9.660 1.00 82.31 98 ASP A CA 1
ATOM 725 C C . ASP A 1 98 ? -2.254 -5.629 -10.084 1.00 82.31 98 ASP A C 1
ATOM 727 O O . ASP A 1 98 ? -1.781 -4.813 -9.288 1.00 82.31 98 ASP A O 1
ATOM 731 N N . VAL A 1 99 ? -2.483 -5.340 -11.362 1.00 84.62 99 VAL A N 1
ATOM 732 C CA . VAL A 1 99 ? -2.328 -4.010 -11.939 1.00 84.62 99 VAL A CA 1
ATOM 733 C C . VAL A 1 99 ? -3.672 -3.585 -12.502 1.00 84.62 99 VAL A C 1
ATOM 735 O O . VAL A 1 99 ? -4.261 -4.278 -13.329 1.00 84.62 99 VAL A O 1
ATOM 738 N N . THR A 1 100 ? -4.145 -2.421 -12.075 1.00 82.31 100 THR A N 1
ATOM 739 C CA . THR A 1 100 ? -5.270 -1.725 -12.698 1.00 82.31 100 THR A CA 1
ATOM 740 C C . THR A 1 100 ? -4.791 -0.363 -13.172 1.00 82.31 100 THR A C 1
ATOM 742 O O . THR A 1 100 ? -3.957 0.268 -12.528 1.00 82.31 100 THR A O 1
ATOM 745 N N . LEU A 1 101 ? -5.301 0.082 -14.315 1.00 82.69 101 LEU A N 1
ATOM 746 C CA . LEU A 1 101 ? -5.020 1.410 -14.867 1.00 82.69 101 LEU A CA 1
ATOM 747 C C . LEU A 1 101 ? -6.182 2.384 -14.650 1.00 82.69 101 LEU A C 1
ATOM 749 O O . LEU A 1 101 ? -6.157 3.492 -15.166 1.00 82.69 101 LEU A O 1
ATOM 753 N N . LYS A 1 102 ? -7.205 1.970 -13.893 1.00 76.25 102 LYS A N 1
ATOM 754 C CA . LYS A 1 102 ? -8.319 2.841 -13.512 1.00 76.25 102 LYS A CA 1
ATOM 755 C C . LYS A 1 102 ? -7.860 3.874 -12.487 1.00 76.25 102 LYS A C 1
ATOM 757 O O . LYS A 1 102 ? -7.101 3.539 -11.569 1.00 76.25 102 LYS A O 1
ATOM 762 N N . ASP A 1 103 ? -8.391 5.084 -12.606 1.00 67.69 103 ASP A N 1
ATOM 763 C CA . ASP A 1 103 ? -8.126 6.166 -11.664 1.00 67.69 103 ASP A CA 1
ATOM 764 C C . ASP A 1 103 ? -8.476 5.751 -10.234 1.00 67.69 103 ASP A C 1
ATOM 766 O O . ASP A 1 103 ? -9.462 5.056 -9.977 1.00 67.69 103 ASP A O 1
ATOM 770 N N . GLY A 1 104 ? -7.595 6.110 -9.300 1.00 66.31 104 GLY A N 1
ATOM 771 C CA . GLY A 1 104 ? -7.707 5.724 -7.894 1.00 66.31 104 GLY A CA 1
ATOM 772 C C . GLY A 1 104 ? -7.383 4.257 -7.586 1.00 66.31 104 GLY A C 1
ATOM 773 O O . GLY A 1 104 ? -7.342 3.903 -6.415 1.00 66.31 104 GLY A O 1
ATOM 774 N N . GLY A 1 105 ? -7.118 3.399 -8.575 1.00 72.50 105 GLY A N 1
ATOM 775 C CA . GLY A 1 105 ? -6.628 2.029 -8.354 1.00 72.50 105 GLY A CA 1
ATOM 776 C C . GLY A 1 105 ? -5.194 1.798 -8.832 1.00 72.50 105 GLY A C 1
ATOM 777 O O . GLY A 1 105 ? -4.610 0.754 -8.545 1.00 72.50 105 GLY A O 1
ATOM 778 N N . ARG A 1 106 ? -4.643 2.742 -9.601 1.00 83.00 106 ARG A N 1
ATOM 779 C CA . ARG A 1 106 ? -3.337 2.614 -10.242 1.00 83.00 106 ARG A CA 1
ATOM 780 C C . ARG A 1 106 ? -2.210 2.497 -9.206 1.00 83.00 106 ARG A C 1
ATOM 782 O O . ARG A 1 106 ? -2.029 3.435 -8.429 1.00 83.00 106 ARG A O 1
ATOM 789 N N . PRO A 1 107 ? -1.415 1.409 -9.221 1.00 87.69 107 PRO A N 1
ATOM 790 C CA . PRO A 1 107 ? -0.280 1.282 -8.317 1.00 87.69 107 PRO A CA 1
ATOM 791 C C . PRO A 1 107 ? 0.768 2.383 -8.555 1.00 87.69 107 PRO A C 1
ATOM 793 O O . PRO A 1 107 ? 0.965 2.794 -9.707 1.00 87.69 107 PRO A O 1
ATOM 796 N N . PRO A 1 108 ? 1.491 2.831 -7.512 1.00 89.88 108 PRO A N 1
ATOM 797 C CA . PRO A 1 108 ? 2.598 3.766 -7.679 1.00 89.88 108 PRO A CA 1
ATOM 798 C C . PRO A 1 108 ? 3.666 3.215 -8.633 1.00 89.88 108 PRO A C 1
ATOM 800 O O . PRO A 1 108 ? 3.954 2.013 -8.640 1.00 89.88 108 PRO A O 1
ATOM 803 N N . LEU A 1 109 ? 4.299 4.096 -9.411 1.00 92.75 109 LEU A N 1
ATOM 804 C CA . LEU A 1 109 ? 5.400 3.723 -10.300 1.00 92.75 109 LEU A CA 1
ATOM 805 C C . LEU A 1 109 ? 6.490 4.796 -10.378 1.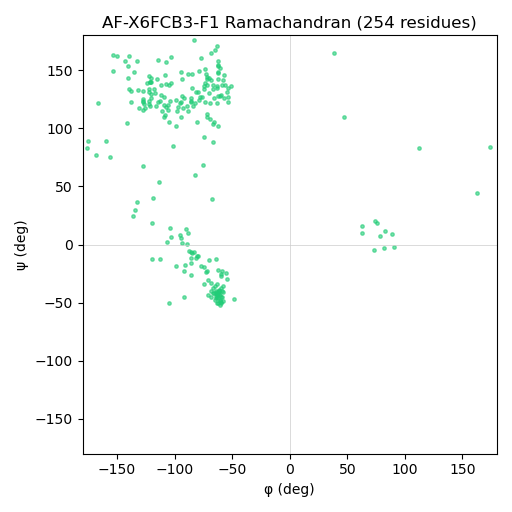00 92.75 109 LEU A C 1
ATOM 807 O O . LEU A 1 109 ? 6.246 5.977 -10.136 1.00 92.75 109 LEU A O 1
ATOM 811 N N . ILE A 1 110 ? 7.690 4.378 -10.771 1.00 95.38 110 ILE A N 1
ATOM 812 C CA . ILE A 1 110 ? 8.845 5.245 -11.018 1.00 95.38 110 ILE A CA 1
ATOM 813 C C . ILE A 1 110 ? 9.383 4.941 -12.414 1.00 95.38 110 ILE A C 1
ATOM 815 O O . ILE A 1 110 ? 9.765 3.805 -12.687 1.00 95.38 110 ILE A O 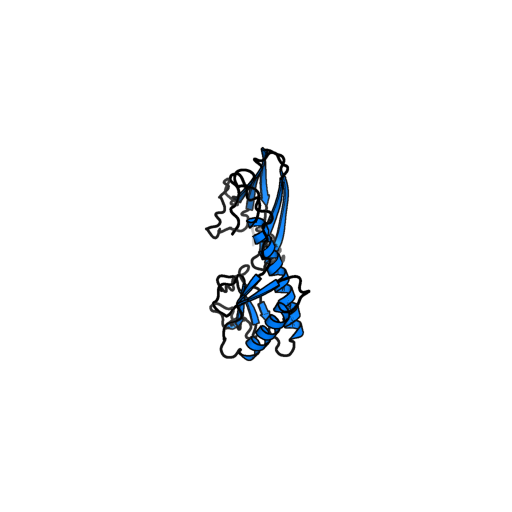1
ATOM 819 N N . ILE A 1 111 ? 9.454 5.944 -13.292 1.00 96.12 111 ILE A N 1
ATOM 820 C CA . ILE A 1 111 ? 10.125 5.801 -14.592 1.00 96.12 111 ILE A CA 1
ATOM 821 C C . ILE A 1 111 ? 11.622 5.579 -14.357 1.00 96.12 111 ILE A C 1
ATOM 823 O O . ILE A 1 111 ? 12.278 6.368 -13.675 1.00 96.12 111 ILE A O 1
ATOM 827 N N . ILE A 1 112 ? 12.158 4.500 -14.922 1.00 96.12 112 ILE A N 1
ATOM 828 C CA . ILE A 1 112 ? 13.558 4.119 -14.768 1.00 96.12 112 ILE A CA 1
ATOM 829 C C . ILE A 1 112 ? 14.381 4.888 -15.798 1.00 96.12 112 ILE A C 1
ATOM 831 O O . ILE A 1 112 ? 14.198 4.738 -17.006 1.00 96.12 112 ILE A O 1
ATOM 835 N N . HIS A 1 113 ? 15.314 5.690 -15.298 1.00 92.62 113 HIS A N 1
ATOM 836 C CA . HIS A 1 113 ? 16.333 6.375 -16.082 1.00 92.62 113 HIS A CA 1
ATOM 837 C C . HIS A 1 113 ? 17.666 5.647 -15.853 1.00 92.62 113 HIS A C 1
ATOM 839 O O . HIS A 1 113 ? 18.215 5.748 -14.755 1.00 92.62 113 HIS A O 1
ATOM 845 N N . PRO A 1 114 ? 18.172 4.853 -16.819 1.0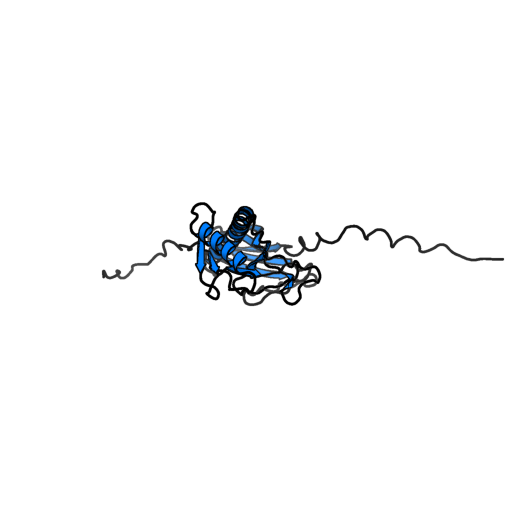0 84.38 114 PRO A N 1
ATOM 846 C CA . PRO A 1 114 ? 19.376 4.039 -16.615 1.00 84.38 114 PRO A CA 1
ATOM 847 C C . PRO A 1 114 ? 20.634 4.848 -16.268 1.00 84.38 114 PRO A C 1
ATOM 849 O O . PRO A 1 114 ? 21.554 4.325 -15.644 1.00 84.38 114 PRO A O 1
ATOM 852 N N . ASP A 1 115 ? 20.664 6.111 -16.679 1.00 91.06 115 ASP A N 1
ATOM 853 C CA . ASP A 1 115 ? 21.714 7.100 -16.447 1.00 91.06 115 ASP A CA 1
ATOM 854 C C . ASP A 1 115 ? 21.575 7.852 -15.112 1.00 91.06 115 ASP A C 1
ATOM 856 O O . ASP A 1 115 ? 22.525 8.497 -14.675 1.00 91.06 115 ASP A O 1
ATOM 860 N N . ASP A 1 116 ? 20.437 7.726 -14.424 1.00 93.31 116 ASP A N 1
ATOM 861 C CA . ASP A 1 116 ? 20.149 8.427 -13.171 1.00 93.31 116 ASP A CA 1
ATOM 862 C C . ASP A 1 116 ? 19.712 7.453 -12.067 1.00 93.31 116 ASP A C 1
ATOM 864 O O . ASP A 1 116 ? 18.575 7.431 -11.579 1.00 93.31 116 ASP A O 1
ATOM 868 N N . ARG A 1 117 ? 20.667 6.618 -11.646 1.00 94.69 117 ARG A N 1
ATOM 869 C CA . ARG A 1 117 ? 20.482 5.679 -10.530 1.00 94.69 117 ARG A CA 1
ATOM 870 C C . ARG A 1 117 ? 20.089 6.396 -9.238 1.00 94.69 117 ARG A C 1
ATOM 872 O O . ARG A 1 117 ? 19.302 5.850 -8.468 1.00 94.69 117 ARG A O 1
ATOM 879 N N . LYS A 1 118 ? 20.620 7.598 -8.986 1.00 95.38 118 LYS A N 1
ATOM 880 C CA . LYS A 1 118 ? 20.336 8.347 -7.755 1.00 95.38 118 LYS A CA 1
ATOM 881 C C . LYS A 1 118 ? 18.852 8.688 -7.651 1.00 95.38 118 LYS A C 1
ATOM 883 O O . LYS A 1 118 ? 18.252 8.436 -6.609 1.00 95.38 118 LYS A O 1
ATOM 888 N N . LYS A 1 119 ? 18.240 9.175 -8.731 1.00 94.88 119 LYS A N 1
ATOM 889 C CA . LYS A 1 119 ? 16.800 9.452 -8.761 1.00 94.88 119 LYS A CA 1
ATOM 890 C C . LYS A 1 119 ? 15.962 8.204 -8.492 1.00 94.88 119 LYS A C 1
ATOM 892 O O . LYS A 1 119 ? 14.959 8.292 -7.786 1.00 94.88 119 LYS A O 1
ATOM 897 N N . LEU A 1 120 ? 16.381 7.041 -9.000 1.00 96.44 120 LEU A N 1
ATOM 898 C CA . LEU A 1 120 ? 15.713 5.774 -8.699 1.00 96.44 120 LEU A CA 1
ATOM 899 C C . LEU A 1 120 ? 15.819 5.410 -7.209 1.00 96.44 120 LEU A C 1
ATOM 901 O O . LEU A 1 120 ? 14.810 5.026 -6.621 1.00 96.44 120 LEU A O 1
ATOM 905 N N . VAL A 1 121 ? 16.996 5.562 -6.589 1.00 96.56 121 VAL A N 1
ATOM 906 C CA . VAL A 1 121 ? 17.197 5.333 -5.143 1.00 96.56 121 VAL A CA 1
ATOM 907 C C . VAL A 1 121 ? 16.313 6.267 -4.316 1.00 96.56 121 VAL A C 1
ATOM 909 O O . VAL A 1 121 ? 15.554 5.798 -3.464 1.00 96.56 121 VAL A O 1
ATOM 912 N N . ASP A 1 122 ? 16.361 7.571 -4.590 1.00 95.56 122 ASP A N 1
ATOM 913 C CA . ASP A 1 122 ? 15.637 8.587 -3.819 1.00 95.56 122 ASP A CA 1
ATOM 914 C C . ASP A 1 122 ? 14.111 8.381 -3.921 1.00 95.56 122 ASP A C 1
ATOM 916 O O . ASP A 1 122 ? 13.399 8.376 -2.908 1.00 95.56 122 ASP A O 1
ATOM 920 N N . ALA A 1 123 ? 13.598 8.134 -5.132 1.00 95.38 123 ALA A N 1
ATOM 921 C CA . ALA A 1 123 ? 12.174 7.891 -5.357 1.00 95.38 123 ALA A CA 1
ATOM 922 C C . ALA A 1 123 ? 11.710 6.557 -4.742 1.00 95.38 123 ALA A C 1
ATOM 924 O O . ALA A 1 123 ? 10.650 6.503 -4.117 1.00 95.38 123 ALA A O 1
ATOM 925 N N . THR A 1 124 ? 12.518 5.494 -4.848 1.00 95.81 124 THR A N 1
ATOM 926 C CA . THR A 1 124 ? 12.188 4.186 -4.255 1.00 95.81 124 THR A CA 1
ATOM 927 C C . THR A 1 124 ? 12.164 4.263 -2.732 1.00 95.81 124 THR A C 1
ATOM 929 O O . THR A 1 124 ? 11.231 3.760 -2.111 1.00 95.81 124 THR A O 1
ATOM 932 N N . THR A 1 125 ? 13.131 4.963 -2.131 1.00 95.44 125 THR A N 1
ATOM 933 C CA . THR A 1 125 ? 13.181 5.227 -0.683 1.00 95.44 125 THR A CA 1
ATOM 934 C C . THR A 1 125 ? 11.935 5.965 -0.210 1.00 95.44 125 THR A C 1
ATOM 936 O O . THR A 1 125 ? 11.340 5.596 0.801 1.00 95.44 125 THR A O 1
ATOM 939 N N . THR A 1 126 ? 11.523 6.998 -0.948 1.00 94.00 126 THR A N 1
ATOM 940 C CA . THR A 1 126 ? 10.346 7.807 -0.607 1.00 94.00 126 THR A CA 1
ATOM 941 C C . THR A 1 126 ? 9.075 6.959 -0.622 1.00 94.00 126 THR A C 1
ATOM 943 O O . THR A 1 126 ? 8.355 6.930 0.376 1.00 94.00 126 THR A O 1
ATOM 946 N N . ASN A 1 127 ? 8.839 6.200 -1.697 1.00 92.62 127 ASN A N 1
ATOM 947 C CA . ASN A 1 127 ? 7.664 5.333 -1.802 1.00 92.62 127 ASN A CA 1
ATOM 948 C C . ASN A 1 127 ? 7.669 4.224 -0.742 1.00 92.62 127 ASN A C 1
ATOM 950 O O . ASN A 1 127 ? 6.659 4.021 -0.072 1.00 92.62 127 ASN A O 1
ATOM 954 N N . LEU A 1 128 ? 8.802 3.540 -0.537 1.00 93.56 128 LEU A N 1
ATOM 955 C CA . LEU A 1 128 ? 8.914 2.490 0.480 1.00 93.56 128 LEU A CA 1
ATOM 956 C C . LEU A 1 128 ? 8.673 3.024 1.890 1.00 93.56 128 LEU A C 1
ATOM 958 O O . LEU A 1 128 ? 7.995 2.364 2.667 1.00 93.56 128 LEU A O 1
ATOM 962 N N . ARG A 1 129 ? 9.161 4.224 2.223 1.00 92.31 129 ARG A N 1
ATOM 963 C CA . ARG A 1 129 ? 8.902 4.846 3.528 1.00 92.31 129 ARG A CA 1
ATOM 964 C C . ARG A 1 129 ? 7.415 5.127 3.738 1.00 92.31 129 ARG A C 1
ATOM 966 O O . ARG A 1 129 ? 6.906 4.879 4.829 1.00 92.31 129 ARG A O 1
ATOM 973 N N . THR A 1 130 ? 6.724 5.634 2.718 1.00 89.81 130 THR A N 1
ATOM 974 C CA . THR A 1 130 ? 5.274 5.880 2.775 1.00 89.81 130 THR A CA 1
ATOM 975 C C . THR A 1 130 ? 4.505 4.574 2.959 1.00 89.81 130 THR A C 1
ATOM 977 O O . THR A 1 130 ? 3.718 4.459 3.896 1.00 89.81 130 THR A O 1
ATOM 980 N N . ILE A 1 131 ? 4.801 3.565 2.134 1.00 89.81 131 ILE A N 1
ATOM 981 C CA . ILE A 1 131 ? 4.167 2.242 2.198 1.00 89.81 131 ILE A CA 1
ATOM 982 C C . ILE A 1 131 ? 4.409 1.598 3.561 1.00 89.81 131 ILE A C 1
ATOM 984 O O . ILE A 1 131 ? 3.456 1.200 4.217 1.00 89.81 131 ILE A O 1
ATOM 988 N N . PHE A 1 132 ? 5.661 1.562 4.021 1.00 90.50 132 PHE A N 1
ATOM 989 C CA . PHE A 1 132 ? 6.047 0.959 5.296 1.00 90.50 132 PHE A CA 1
ATOM 990 C C . PHE A 1 132 ? 5.309 1.581 6.484 1.00 90.50 132 PHE A C 1
ATOM 992 O O . PHE A 1 132 ? 4.862 0.870 7.381 1.00 90.50 132 PHE A O 1
ATOM 999 N N . ARG A 1 133 ? 5.145 2.910 6.488 1.00 87.75 133 ARG A N 1
ATOM 1000 C CA . ARG A 1 133 ? 4.369 3.610 7.520 1.00 87.75 133 ARG A CA 1
ATOM 1001 C C . ARG A 1 133 ? 2.899 3.218 7.471 1.00 87.75 133 ARG A C 1
ATOM 1003 O O . ARG A 1 133 ? 2.342 2.880 8.509 1.00 87.75 133 ARG A O 1
ATOM 1010 N N . ALA A 1 134 ? 2.293 3.232 6.286 1.00 85.25 134 ALA A N 1
ATOM 1011 C CA . ALA A 1 134 ? 0.892 2.862 6.116 1.00 85.25 134 ALA A CA 1
ATOM 1012 C C . ALA A 1 134 ? 0.635 1.412 6.560 1.00 85.25 134 ALA A C 1
ATOM 1014 O O . ALA A 1 134 ? -0.247 1.167 7.380 1.00 85.25 134 ALA A O 1
ATOM 1015 N N . THR A 1 135 ? 1.461 0.461 6.112 1.00 83.00 135 THR A N 1
ATOM 1016 C CA . THR A 1 135 ? 1.342 -0.954 6.495 1.00 83.00 135 THR A CA 1
ATOM 1017 C C . THR A 1 135 ? 1.648 -1.180 7.974 1.00 83.00 135 THR A C 1
ATOM 1019 O O . THR A 1 135 ? 0.986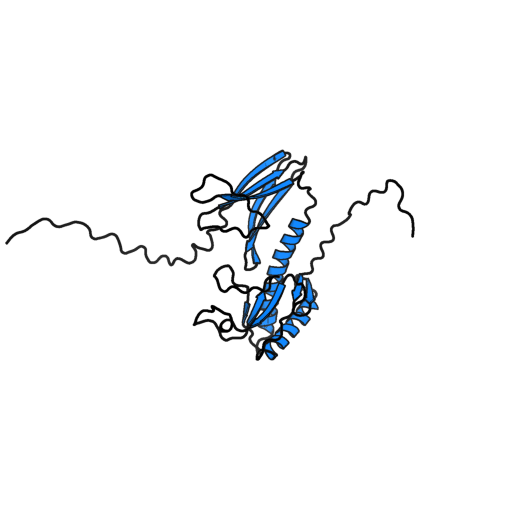 -1.987 8.621 1.00 83.00 135 THR A O 1
ATOM 1022 N N . GLY A 1 136 ? 2.626 -0.460 8.534 1.00 82.81 136 GLY A N 1
ATOM 1023 C CA . GLY A 1 136 ? 2.965 -0.526 9.955 1.00 82.81 136 GLY A CA 1
ATOM 1024 C C . GLY A 1 136 ? 1.815 -0.061 10.848 1.00 82.81 136 GLY A C 1
ATOM 1025 O O . GLY A 1 136 ? 1.515 -0.715 11.843 1.00 82.81 136 GLY A O 1
ATOM 1026 N N . LEU A 1 137 ? 1.116 1.007 10.455 1.00 81.44 137 LEU A N 1
ATOM 1027 C CA . LEU A 1 137 ? -0.086 1.476 11.150 1.00 81.44 137 LEU A CA 1
ATOM 1028 C C . LEU A 1 137 ? -1.217 0.444 11.088 1.00 81.44 137 LEU A C 1
ATOM 1030 O O . LEU A 1 137 ? -1.868 0.205 12.102 1.00 81.44 137 LEU A O 1
ATOM 1034 N N . SER A 1 138 ? -1.415 -0.222 9.945 1.00 78.50 138 SER A N 1
ATOM 1035 C CA . SER A 1 138 ? -2.394 -1.312 9.836 1.00 78.50 138 SER A CA 1
ATOM 1036 C C . SER A 1 138 ? -2.065 -2.488 10.763 1.00 78.50 138 SER A C 1
ATOM 1038 O O . SER A 1 138 ? -2.969 -3.036 11.392 1.00 78.50 138 SER A O 1
ATOM 1040 N N . ARG A 1 139 ? -0.784 -2.861 10.90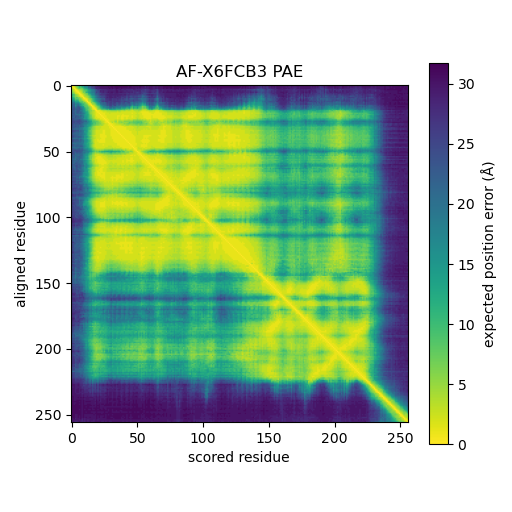1 1.00 79.62 139 ARG A N 1
ATOM 1041 C CA . ARG A 1 139 ? -0.364 -3.911 11.849 1.00 79.62 139 ARG A CA 1
ATOM 1042 C C . ARG A 1 139 ? -0.574 -3.495 13.297 1.00 79.62 139 ARG A C 1
ATOM 1044 O O . ARG A 1 139 ? -1.041 -4.307 14.083 1.00 79.62 139 ARG A O 1
ATOM 1051 N N . LEU A 1 140 ? -0.257 -2.246 13.636 1.00 79.25 140 LEU A N 1
ATOM 1052 C CA . LEU A 1 140 ? -0.469 -1.720 14.982 1.00 79.25 140 LEU A CA 1
ATOM 1053 C C . LEU A 1 140 ? -1.957 -1.723 15.351 1.00 79.25 140 LEU A C 1
ATOM 1055 O O . LEU A 1 140 ? -2.306 -2.135 16.450 1.00 79.25 140 LEU A O 1
ATOM 1059 N N . ALA A 1 141 ? -2.831 -1.336 14.418 1.00 74.75 141 ALA A N 1
ATOM 1060 C CA . ALA A 1 141 ? -4.276 -1.410 14.620 1.00 74.75 141 ALA A CA 1
ATOM 1061 C C . ALA A 1 141 ? -4.756 -2.856 14.854 1.00 74.75 141 ALA A C 1
ATOM 1063 O O . ALA A 1 141 ? -5.582 -3.094 15.730 1.00 74.75 141 ALA A O 1
ATOM 1064 N N . ALA A 1 142 ? -4.207 -3.829 14.118 1.00 73.00 142 ALA A N 1
ATOM 1065 C CA . ALA A 1 142 ? -4.530 -5.247 14.294 1.00 73.00 142 ALA A CA 1
ATOM 1066 C C . ALA A 1 142 ? -3.952 -5.860 15.586 1.00 73.00 142 ALA A C 1
ATOM 1068 O O . ALA A 1 142 ? -4.466 -6.867 16.064 1.00 73.00 142 ALA A O 1
ATOM 1069 N N . ALA A 1 143 ? -2.893 -5.265 16.139 1.00 71.44 143 ALA A N 1
ATOM 1070 C CA . ALA A 1 143 ? -2.238 -5.684 17.376 1.00 71.44 143 ALA A CA 1
ATOM 1071 C C . ALA A 1 143 ? -2.822 -5.006 18.630 1.00 71.44 143 ALA A C 1
ATOM 1073 O O . ALA A 1 143 ? -2.197 -5.052 19.683 1.00 71.44 143 ALA A O 1
ATOM 1074 N N . SER A 1 144 ? -3.982 -4.348 18.523 1.00 73.00 144 SER A N 1
ATOM 1075 C CA . SER A 1 144 ? -4.672 -3.753 19.673 1.00 73.00 144 SER A CA 1
ATOM 1076 C C . SER A 1 144 ? -4.911 -4.792 20.777 1.00 73.00 144 SER A C 1
ATOM 1078 O O . SER A 1 144 ? -5.451 -5.865 20.514 1.00 73.00 144 SER A O 1
ATOM 1080 N N . ASP A 1 145 ? -4.555 -4.445 22.017 1.00 73.12 145 ASP A N 1
ATOM 1081 C CA . ASP A 1 145 ? -4.749 -5.309 23.191 1.00 73.12 145 ASP A CA 1
ATOM 1082 C C . ASP A 1 145 ? -6.184 -5.277 23.749 1.00 73.12 145 ASP A C 1
ATOM 1084 O O . ASP A 1 145 ? -6.524 -6.077 24.625 1.00 73.12 145 ASP A O 1
ATOM 1088 N N . TYR A 1 146 ? -7.031 -4.361 23.267 1.00 76.19 146 TYR A N 1
ATOM 1089 C CA . TYR A 1 146 ? -8.435 -4.311 23.670 1.00 76.19 146 TYR A CA 1
ATOM 1090 C C . TYR A 1 146 ? -9.194 -5.503 23.108 1.00 76.19 146 TYR A C 1
ATOM 1092 O O . TYR A 1 146 ? -9.155 -5.778 21.905 1.00 76.19 146 TYR A O 1
ATOM 1100 N N . LYS A 1 147 ? -9.941 -6.187 23.973 1.00 81.31 147 LYS A N 1
ATOM 1101 C CA . LYS A 1 147 ? -10.814 -7.266 23.516 1.00 81.31 147 LYS A CA 1
ATOM 1102 C C . LYS A 1 147 ? -12.037 -6.689 22.794 1.00 81.31 147 LYS A C 1
ATOM 1104 O O . LYS A 1 147 ? -12.491 -5.605 23.168 1.00 81.31 147 LYS A O 1
ATOM 1109 N N . PRO A 1 148 ? -12.633 -7.416 21.830 1.00 78.25 148 PRO A N 1
ATOM 1110 C CA . PRO A 1 148 ? -13.848 -6.967 21.147 1.00 78.25 148 PRO A CA 1
ATOM 1111 C C . PRO A 1 148 ? -15.007 -6.626 22.099 1.00 78.25 148 PRO A C 1
ATOM 1113 O O . PRO A 1 148 ? -15.825 -5.762 21.802 1.00 78.25 148 PRO A O 1
ATOM 1116 N N . GLU A 1 149 ? -15.086 -7.284 23.261 1.00 84.94 149 GLU A N 1
ATOM 1117 C CA . GLU A 1 149 ? -16.074 -6.975 24.300 1.00 84.94 149 GLU A CA 1
ATOM 1118 C C . GLU A 1 149 ? -15.785 -5.692 25.099 1.00 84.94 149 GLU A C 1
ATOM 1120 O O . GLU A 1 149 ? -16.698 -5.157 25.725 1.00 84.94 149 GLU A O 1
ATOM 1125 N N . GLU A 1 150 ? -14.546 -5.194 25.093 1.00 87.44 150 GLU A N 1
ATOM 1126 C CA . GLU A 1 150 ? -14.124 -3.982 25.806 1.00 87.44 150 GLU A CA 1
ATOM 1127 C C . GLU A 1 150 ? -14.235 -2.751 24.909 1.00 87.44 150 GLU A C 1
ATOM 1129 O O . GLU A 1 150 ? -14.760 -1.722 25.335 1.00 87.44 150 GLU A O 1
ATOM 1134 N N . VAL A 1 151 ? -13.775 -2.859 23.662 1.00 86.12 151 VAL A N 1
ATOM 1135 C CA . VAL A 1 151 ? -13.844 -1.788 22.667 1.00 86.12 151 VAL A CA 1
ATOM 1136 C C . VAL A 1 151 ? -14.258 -2.382 21.329 1.00 86.12 151 VAL A C 1
ATOM 1138 O O . VAL A 1 151 ? -13.580 -3.256 20.795 1.00 86.12 151 VAL A O 1
ATOM 1141 N N . ASP A 1 152 ? -15.353 -1.867 20.776 1.00 88.00 152 ASP A N 1
ATOM 1142 C CA . ASP A 1 152 ? -15.866 -2.258 19.465 1.00 88.00 152 ASP A CA 1
ATOM 1143 C C . ASP A 1 152 ? -15.836 -1.053 18.523 1.00 88.00 152 ASP A C 1
ATOM 1145 O O . ASP A 1 152 ? -16.291 0.036 18.883 1.00 88.00 152 ASP A O 1
ATOM 1149 N N . VAL A 1 153 ? -15.282 -1.238 17.326 1.00 85.50 153 VAL A N 1
ATOM 1150 C CA . VAL A 1 153 ? -15.216 -0.209 16.282 1.00 85.50 153 VAL A CA 1
ATOM 1151 C C . VAL A 1 153 ? -15.700 -0.822 14.979 1.00 85.50 153 VAL A C 1
ATOM 1153 O O . VAL A 1 153 ? -15.082 -1.735 14.433 1.00 85.50 153 VAL A O 1
ATOM 1156 N N . GLN A 1 154 ? -16.797 -0.282 14.463 1.00 87.12 154 GLN A N 1
ATOM 1157 C CA . GLN A 1 154 ? -17.453 -0.748 13.254 1.00 87.12 154 GLN A CA 1
ATOM 1158 C C . GLN A 1 154 ? -17.516 0.368 12.221 1.00 87.12 154 GLN A C 1
ATOM 1160 O O . GLN A 1 154 ? -17.825 1.519 12.529 1.00 87.12 154 GLN A O 1
ATOM 1165 N N . PHE A 1 155 ? -17.277 0.006 10.968 1.00 86.06 155 PHE A N 1
ATOM 1166 C CA . PHE A 1 155 ? -17.390 0.919 9.841 1.00 86.06 155 PHE A CA 1
ATOM 1167 C C . PHE A 1 155 ? -18.687 0.640 9.091 1.00 86.06 155 PHE A C 1
ATOM 1169 O O . PHE A 1 155 ? -19.050 -0.516 8.884 1.00 86.06 155 PHE A O 1
ATOM 1176 N N . HIS A 1 156 ? -19.376 1.693 8.678 1.00 87.25 156 HIS A N 1
ATOM 1177 C CA . HIS A 1 156 ? -20.626 1.628 7.935 1.00 87.25 156 HIS A CA 1
ATOM 1178 C C . HIS A 1 156 ? -20.576 2.571 6.733 1.00 87.25 156 HIS A C 1
ATOM 1180 O O . HIS A 1 156 ? -19.804 3.526 6.711 1.00 87.25 156 HIS A O 1
ATOM 1186 N N . VAL A 1 157 ? -21.408 2.314 5.731 1.00 87.25 157 VAL A N 1
ATOM 1187 C CA . VAL A 1 157 ? -21.696 3.247 4.642 1.00 87.25 157 VAL A CA 1
ATOM 1188 C C . VAL A 1 157 ? -23.111 3.758 4.828 1.00 87.25 157 VAL A C 1
ATOM 1190 O O . VAL A 1 157 ? -24.051 2.968 4.915 1.00 87.25 157 VAL A O 1
ATOM 1193 N N . LYS A 1 158 ? -23.265 5.078 4.844 1.00 86.56 158 LYS A N 1
ATOM 1194 C CA . LYS A 1 158 ? -24.557 5.731 4.679 1.00 86.56 158 LYS A CA 1
ATOM 1195 C C . LYS A 1 158 ? -24.701 6.134 3.220 1.00 86.56 158 LYS A C 1
ATOM 1197 O O . LYS A 1 158 ? -23.890 6.899 2.697 1.00 86.56 158 LYS A O 1
ATOM 1202 N N . ARG A 1 159 ? -25.713 5.590 2.547 1.00 86.62 159 ARG A N 1
ATOM 1203 C CA . ARG A 1 159 ? -25.995 5.935 1.148 1.00 86.62 159 ARG A CA 1
ATOM 1204 C C . ARG A 1 159 ? -26.530 7.352 1.060 1.00 86.62 159 ARG A C 1
ATOM 1206 O O . ARG A 1 159 ? -27.338 7.740 1.897 1.00 86.62 159 ARG A O 1
ATOM 1213 N N . ARG A 1 160 ? -26.157 8.084 0.008 1.00 83.38 160 ARG A N 1
ATOM 1214 C CA . ARG A 1 160 ? -26.619 9.467 -0.208 1.00 83.38 160 ARG A CA 1
ATOM 1215 C C . ARG A 1 160 ? -28.137 9.634 -0.063 1.00 83.38 160 ARG A C 1
ATOM 1217 O O . ARG A 1 160 ? -28.600 10.563 0.589 1.00 83.38 160 ARG A O 1
ATOM 1224 N N . ASP A 1 161 ? -28.885 8.730 -0.689 1.00 83.50 161 ASP A N 1
ATOM 1225 C CA . ASP A 1 161 ? -30.350 8.771 -0.750 1.00 83.50 161 ASP A CA 1
ATOM 1226 C C . ASP A 1 161 ? -31.001 7.753 0.208 1.00 83.50 161 ASP A C 1
ATOM 1228 O O . ASP A 1 161 ? -32.180 7.426 0.070 1.00 83.50 161 ASP A O 1
ATOM 1232 N N . GLY A 1 162 ? -30.225 7.197 1.145 1.00 78.44 162 GLY A N 1
ATOM 1233 C CA . GLY A 1 162 ? -30.671 6.169 2.078 1.00 78.44 162 GLY A CA 1
ATOM 1234 C C . GLY A 1 162 ? -30.531 6.606 3.531 1.00 78.44 162 GLY A C 1
ATOM 1235 O O . GLY A 1 162 ? -29.522 7.173 3.940 1.00 78.44 162 GLY A O 1
ATOM 1236 N N . ASP A 1 163 ? -31.528 6.268 4.343 1.00 77.75 163 ASP A N 1
ATOM 1237 C CA . ASP A 1 163 ? -31.519 6.588 5.777 1.00 77.75 163 ASP A CA 1
ATOM 1238 C C . ASP A 1 163 ? -30.793 5.532 6.632 1.00 77.75 163 ASP A C 1
ATOM 1240 O O . ASP A 1 163 ? -30.617 5.716 7.834 1.00 77.75 163 ASP A O 1
ATOM 1244 N N . GLY A 1 164 ? -30.380 4.414 6.027 1.00 84.62 164 GLY A N 1
ATOM 1245 C CA . GLY A 1 164 ? -29.763 3.282 6.717 1.00 84.62 164 GLY A CA 1
ATOM 1246 C C . GLY A 1 164 ? -28.235 3.309 6.719 1.00 84.62 164 GLY A C 1
ATOM 1247 O O . GLY A 1 164 ? -27.603 3.750 5.758 1.00 84.62 164 GLY A O 1
ATOM 1248 N N . LEU A 1 165 ? -27.655 2.761 7.789 1.00 86.12 165 LEU A N 1
ATOM 1249 C CA . LEU A 1 165 ? -26.234 2.437 7.879 1.00 86.12 165 LEU A CA 1
ATOM 1250 C C . LEU A 1 165 ? -26.004 0.989 7.438 1.00 86.12 165 LEU A C 1
ATOM 1252 O O . LEU A 1 165 ? -26.505 0.049 8.056 1.00 86.12 165 LEU A O 1
ATOM 1256 N N . GLU A 1 166 ? -25.235 0.804 6.371 1.00 88.00 166 GLU A N 1
ATOM 1257 C CA . GLU A 1 166 ? -24.846 -0.510 5.857 1.00 88.00 166 GLU A CA 1
ATOM 1258 C C . GLU A 1 166 ? -23.468 -0.904 6.413 1.00 88.00 166 GLU A C 1
ATOM 1260 O O . GLU A 1 166 ? -22.504 -0.178 6.169 1.00 88.00 166 GLU A O 1
ATOM 1265 N N . PRO A 1 167 ? -23.309 -2.030 7.130 1.00 85.81 167 PRO A N 1
ATOM 1266 C CA . PRO A 1 167 ? -22.017 -2.405 7.701 1.00 85.81 167 PRO A CA 1
ATOM 1267 C C . PRO A 1 167 ? -20.984 -2.735 6.617 1.00 85.81 167 PRO A C 1
ATOM 1269 O O . PRO A 1 167 ? -21.243 -3.509 5.691 1.00 85.81 167 PRO A O 1
ATOM 1272 N N . LEU A 1 168 ? -19.777 -2.193 6.773 1.00 80.44 168 LEU A N 1
ATOM 1273 C CA . LEU A 1 168 ? -18.614 -2.524 5.958 1.00 80.44 168 LEU A CA 1
ATOM 1274 C C . LEU A 1 168 ? -17.993 -3.827 6.453 1.00 80.44 168 LEU A C 1
ATOM 1276 O O . LEU A 1 168 ? -17.324 -3.884 7.482 1.00 80.44 168 LEU A O 1
ATOM 1280 N N . GLN A 1 169 ? -18.210 -4.894 5.691 1.00 73.62 169 GLN A N 1
ATOM 1281 C CA . GLN A 1 169 ? -17.643 -6.204 5.988 1.00 73.62 169 GLN A CA 1
ATOM 1282 C C . GLN A 1 169 ? -16.238 -6.316 5.401 1.00 73.62 169 GLN A C 1
ATOM 1284 O O . GLN A 1 169 ? -16.053 -6.157 4.198 1.00 73.62 169 GLN A O 1
ATOM 1289 N N . ALA A 1 170 ? -15.257 -6.673 6.231 1.00 65.50 170 ALA A N 1
ATOM 1290 C CA . ALA A 1 170 ? -13.860 -6.807 5.806 1.00 65.50 170 ALA A CA 1
ATOM 1291 C C . ALA A 1 170 ? -13.642 -7.841 4.678 1.00 65.50 170 ALA A C 1
ATOM 1293 O O . ALA A 1 170 ? -12.660 -7.760 3.945 1.00 65.50 170 ALA A O 1
ATOM 1294 N N . SER A 1 171 ? -14.549 -8.811 4.525 1.00 65.94 171 SER A N 1
ATOM 1295 C CA . SER A 1 171 ? -14.494 -9.853 3.490 1.00 65.94 171 SER A CA 1
ATOM 1296 C C . SER A 1 171 ? -15.053 -9.421 2.129 1.00 65.94 171 SER A C 1
ATOM 1298 O O . SER A 1 171 ? -14.944 -10.178 1.163 1.00 65.94 171 SER A O 1
ATOM 1300 N N . VAL A 1 172 ? -15.653 -8.232 2.029 1.00 65.50 172 VAL A N 1
ATOM 1301 C CA . VAL A 1 172 ? -16.310 -7.737 0.815 1.00 65.50 172 VAL A CA 1
ATOM 1302 C C . VAL A 1 172 ? -15.661 -6.428 0.401 1.00 65.50 172 VAL A C 1
ATOM 1304 O O . VAL A 1 172 ? -15.526 -5.521 1.210 1.00 65.50 172 VAL A O 1
ATOM 1307 N N . VAL A 1 173 ? -15.297 -6.296 -0.877 1.00 67.56 173 VAL A N 1
ATOM 1308 C CA . VAL A 1 173 ? -14.878 -5.000 -1.425 1.00 67.56 173 VAL A CA 1
ATOM 1309 C C . VAL A 1 173 ? -16.122 -4.114 -1.539 1.00 67.56 173 VAL A C 1
ATOM 1311 O O . VAL A 1 173 ? -16.980 -4.398 -2.386 1.00 67.56 173 VAL A O 1
ATOM 1314 N N . PRO A 1 174 ? -16.268 -3.065 -0.711 1.00 67.00 174 PRO A N 1
ATOM 1315 C CA . PRO A 1 174 ? -17.469 -2.252 -0.728 1.00 67.00 174 PRO A CA 1
ATOM 1316 C C . PRO A 1 174 ? -17.503 -1.398 -1.994 1.00 67.00 174 PRO A C 1
ATOM 1318 O O . PRO A 1 174 ? -16.501 -0.812 -2.406 1.00 67.00 174 PRO A O 1
ATOM 1321 N N . ARG A 1 175 ? -18.677 -1.313 -2.624 1.00 70.75 175 ARG A N 1
ATOM 1322 C CA . ARG A 1 175 ? -18.929 -0.334 -3.684 1.00 70.75 175 ARG A CA 1
ATOM 1323 C C . ARG A 1 175 ? -19.579 0.890 -3.067 1.00 70.75 175 ARG A C 1
ATOM 1325 O O . ARG A 1 175 ? -20.645 0.777 -2.462 1.00 70.75 175 ARG A O 1
ATOM 1332 N N . VAL A 1 176 ? -18.943 2.035 -3.251 1.00 72.75 176 VAL A N 1
ATOM 1333 C CA . VAL A 1 176 ? -19.408 3.341 -2.784 1.00 72.75 176 VAL A CA 1
ATOM 1334 C C . VAL A 1 176 ? -19.537 4.283 -3.974 1.00 72.75 176 VAL A C 1
ATOM 1336 O O . VAL A 1 176 ? -18.771 4.177 -4.937 1.00 72.75 176 VAL A O 1
ATOM 1339 N N . SER A 1 177 ? -20.538 5.154 -3.930 1.00 73.62 177 SER A N 1
ATOM 1340 C CA . SER A 1 177 ? -20.803 6.164 -4.955 1.00 73.62 177 SER A CA 1
ATOM 1341 C C . SER A 1 177 ? -20.442 7.559 -4.441 1.00 73.62 177 SER A C 1
ATOM 1343 O O . SER A 1 177 ? -20.428 7.779 -3.231 1.00 73.62 177 SER A O 1
ATOM 1345 N N . PRO A 1 178 ? -20.175 8.530 -5.332 1.00 72.06 178 PRO A N 1
ATOM 1346 C CA . PRO A 1 178 ? -20.011 9.921 -4.924 1.00 72.06 178 PRO A CA 1
ATOM 1347 C C . PRO A 1 178 ? -21.215 10.420 -4.106 1.00 72.06 178 PRO A C 1
ATOM 1349 O O . PRO A 1 178 ? -22.359 10.333 -4.561 1.00 72.06 178 PRO A O 1
ATOM 1352 N N . GLY A 1 179 ? -20.946 10.964 -2.918 1.00 71.94 179 GLY A N 1
ATOM 1353 C CA . GLY A 1 179 ? -21.964 11.417 -1.964 1.00 71.94 179 GLY A CA 1
ATOM 1354 C C . GLY A 1 179 ? -22.430 10.362 -0.958 1.00 71.94 179 GLY A C 1
ATOM 1355 O O . GLY A 1 179 ? -23.249 10.695 -0.108 1.00 71.94 179 GLY A O 1
ATOM 1356 N N . ASP A 1 180 ? -21.931 9.124 -1.032 1.00 79.44 180 ASP A N 1
ATOM 1357 C CA . ASP A 1 180 ? -22.017 8.190 0.092 1.00 79.44 180 ASP A CA 1
ATOM 1358 C C . ASP A 1 180 ? -21.047 8.635 1.201 1.00 79.44 180 ASP A C 1
ATOM 1360 O O . ASP A 1 180 ? -19.935 9.090 0.922 1.00 79.44 180 ASP A O 1
ATOM 1364 N N . GLU A 1 181 ? -21.440 8.457 2.459 1.00 81.12 181 GLU A N 1
ATOM 1365 C CA . GLU A 1 181 ? -20.613 8.772 3.626 1.00 81.12 181 GLU A CA 1
ATOM 1366 C C . GLU A 1 181 ? -20.129 7.487 4.295 1.00 81.12 181 GLU A C 1
ATOM 1368 O O . GLU A 1 181 ? -20.856 6.493 4.366 1.00 81.12 181 GLU A O 1
ATOM 1373 N N . VAL A 1 182 ? -18.919 7.512 4.851 1.00 82.25 182 VAL A N 1
ATOM 1374 C CA . VAL A 1 182 ? -18.432 6.423 5.701 1.00 82.25 182 VAL A CA 1
ATOM 1375 C C . VAL A 1 182 ? -18.627 6.832 7.153 1.00 82.25 182 VAL A C 1
ATOM 1377 O O . VAL A 1 182 ? -18.160 7.879 7.587 1.00 82.25 182 VAL A O 1
ATOM 1380 N N . HIS A 1 183 ? -19.328 5.999 7.907 1.00 85.81 183 HIS A N 1
ATOM 1381 C CA . HIS A 1 183 ? -19.640 6.220 9.311 1.00 85.81 183 HIS A CA 1
ATOM 1382 C C . HIS A 1 183 ? -18.810 5.287 10.183 1.00 85.81 183 HIS A C 1
ATOM 1384 O O . HIS A 1 183 ? -18.637 4.109 9.867 1.00 85.81 183 HIS A O 1
ATOM 1390 N N . VAL A 1 184 ? -18.295 5.816 11.285 1.00 85.12 184 VAL A N 1
ATOM 1391 C CA . VAL A 1 184 ? -17.592 5.050 12.313 1.00 85.12 184 VAL A CA 1
ATOM 1392 C C . VAL A 1 184 ? -18.484 4.989 13.537 1.00 85.12 184 VAL A C 1
ATOM 1394 O O . VAL A 1 184 ? -18.834 6.023 14.105 1.00 85.12 184 VAL A O 1
ATOM 1397 N N . LEU A 1 185 ? -18.836 3.774 13.939 1.00 89.50 185 LEU A N 1
ATOM 1398 C CA . LEU A 1 185 ? -19.536 3.500 15.183 1.00 89.50 185 LEU A CA 1
ATOM 1399 C C . LEU A 1 185 ? -18.529 2.890 16.144 1.00 89.50 185 LEU A C 1
ATOM 1401 O O . LEU A 1 185 ? -18.000 1.811 15.890 1.00 89.50 185 LEU A O 1
ATOM 1405 N N . ALA A 1 186 ? -18.252 3.591 17.234 1.00 89.38 186 ALA A N 1
ATOM 1406 C CA . ALA A 1 186 ? -17.315 3.149 18.246 1.00 89.38 186 ALA A CA 1
ATOM 1407 C C . ALA A 1 186 ? -17.994 3.060 19.609 1.00 89.38 186 ALA A C 1
ATOM 1409 O O . ALA A 1 186 ? -18.693 3.980 20.040 1.00 89.38 186 ALA A O 1
ATOM 1410 N N . LYS A 1 187 ? -17.761 1.956 20.312 1.00 92.19 187 LYS A N 1
ATOM 1411 C CA . LYS A 1 187 ? -18.302 1.702 21.641 1.00 92.19 187 LYS A CA 1
ATOM 1412 C C . LYS A 1 187 ? -17.178 1.323 22.591 1.00 92.19 187 LYS A C 1
ATOM 1414 O O . LYS A 1 187 ? -16.476 0.342 22.369 1.00 92.19 187 LYS A O 1
ATOM 1419 N N . ASN A 1 188 ? -17.057 2.071 23.681 1.00 92.75 188 ASN A N 1
ATOM 1420 C CA . ASN A 1 188 ? -16.192 1.728 24.799 1.00 92.75 188 ASN A CA 1
ATOM 1421 C C . ASN A 1 188 ? -17.041 1.075 25.892 1.00 92.75 188 ASN A C 1
ATOM 1423 O O . ASN A 1 188 ? -17.745 1.762 26.623 1.00 92.75 188 ASN A O 1
ATOM 1427 N N . SER A 1 189 ? -16.982 -0.248 26.001 1.00 93.25 189 SER A N 1
ATOM 1428 C CA . SER A 1 189 ? -17.653 -1.019 27.055 1.00 93.25 189 SER A CA 1
ATOM 1429 C C . SER A 1 189 ? -16.737 -1.295 28.256 1.00 93.25 189 SER A C 1
ATOM 1431 O O . SER A 1 189 ? -17.146 -2.000 29.180 1.00 93.25 189 SER A O 1
ATOM 1433 N N . SER A 1 190 ? -15.521 -0.740 28.274 1.00 90.44 190 SER A N 1
ATOM 1434 C CA . SER A 1 190 ? -14.585 -0.843 29.399 1.00 90.44 190 SER A CA 1
ATOM 1435 C C . SER A 1 190 ? -14.867 0.190 30.503 1.00 90.44 190 SER A C 1
ATOM 1437 O O . SER A 1 190 ? -15.750 1.050 30.385 1.00 90.44 190 SER A O 1
ATOM 1439 N N . ASP A 1 191 ? -14.111 0.103 31.598 1.00 91.31 191 ASP A N 1
ATOM 1440 C CA . ASP A 1 191 ? -14.089 1.088 32.685 1.00 91.31 191 ASP A CA 1
ATOM 1441 C C . ASP A 1 191 ? -12.989 2.159 32.518 1.00 91.31 191 ASP A C 1
ATOM 1443 O O . ASP A 1 191 ? -12.864 3.051 33.359 1.00 91.31 191 ASP A O 1
ATOM 1447 N N . GLN A 1 192 ? -12.216 2.102 31.426 1.00 90.12 192 GLN A N 1
ATOM 1448 C CA . GLN A 1 192 ? -11.111 3.015 31.130 1.00 90.12 192 GLN A CA 1
ATOM 1449 C C . GLN A 1 192 ? -11.493 4.062 30.079 1.00 90.12 192 GLN A C 1
ATOM 1451 O O . GLN A 1 192 ? -12.445 3.900 29.316 1.00 90.12 192 GLN A O 1
ATOM 1456 N N . LEU A 1 193 ? -10.719 5.147 30.017 1.00 90.38 193 LEU A N 1
ATOM 1457 C CA . LEU A 1 193 ? -10.754 6.070 28.881 1.00 90.38 193 LEU A CA 1
ATOM 1458 C C . LEU A 1 193 ? -10.050 5.431 27.684 1.00 90.38 193 LEU A C 1
ATOM 1460 O O . LEU A 1 193 ? -8.941 4.920 27.829 1.00 90.38 193 LEU A O 1
ATOM 1464 N N . VAL A 1 194 ? -10.670 5.511 26.508 1.00 88.50 194 VAL A N 1
ATOM 1465 C CA . VAL A 1 194 ? -10.130 4.930 25.272 1.00 88.50 194 VAL A CA 1
ATOM 1466 C C . VAL A 1 194 ? -9.964 6.020 24.225 1.00 88.50 194 VAL A C 1
ATOM 1468 O O . VAL A 1 194 ? -10.926 6.700 23.879 1.00 88.50 194 VAL A O 1
ATOM 1471 N N . ASP A 1 195 ? -8.748 6.170 23.708 1.00 88.56 195 ASP A N 1
ATOM 1472 C CA . ASP A 1 195 ? -8.456 7.068 22.592 1.00 88.56 195 ASP A CA 1
ATOM 1473 C C . ASP A 1 195 ? -8.581 6.307 21.267 1.00 88.56 195 ASP A C 1
ATOM 1475 O O . ASP A 1 195 ? -7.937 5.277 21.062 1.00 88.56 195 ASP A O 1
ATOM 1479 N N . ILE A 1 196 ? -9.394 6.830 20.352 1.00 84.38 196 ILE A N 1
ATOM 1480 C CA . ILE A 1 196 ? -9.625 6.257 19.027 1.00 84.38 196 ILE A CA 1
ATOM 1481 C C . ILE A 1 196 ? -9.032 7.182 17.979 1.00 84.38 196 ILE A C 1
ATOM 1483 O O . ILE A 1 196 ? -9.329 8.374 17.942 1.00 84.38 196 ILE A O 1
ATOM 1487 N N . ASN A 1 197 ? -8.218 6.603 17.098 1.00 84.81 197 ASN A N 1
ATOM 1488 C CA . ASN A 1 197 ? -7.700 7.265 15.910 1.00 84.81 197 ASN A CA 1
ATOM 1489 C C . ASN A 1 197 ? -8.128 6.481 14.673 1.00 84.81 197 ASN A C 1
ATOM 1491 O O . ASN A 1 197 ? -7.753 5.321 14.511 1.00 84.81 197 ASN A O 1
ATOM 1495 N N . VAL A 1 198 ? -8.889 7.126 13.793 1.00 79.94 198 VAL A N 1
ATOM 1496 C CA . VAL A 1 198 ? -9.327 6.541 12.525 1.00 79.94 198 VAL A CA 1
ATOM 1497 C C . VAL A 1 198 ? -8.500 7.135 11.399 1.00 79.94 198 VAL A C 1
ATOM 1499 O O . VAL A 1 198 ? -8.460 8.353 11.208 1.00 79.94 198 VAL A O 1
ATOM 1502 N N . LEU A 1 199 ? -7.847 6.256 10.645 1.00 81.56 199 LEU A N 1
ATOM 1503 C CA . LEU A 1 199 ? -6.996 6.605 9.517 1.00 81.56 199 LEU A CA 1
ATOM 1504 C C . LEU A 1 199 ? -7.568 6.000 8.236 1.00 81.56 199 LEU A C 1
ATOM 1506 O O . LEU A 1 199 ? -7.890 4.814 8.198 1.00 81.56 199 LEU A O 1
ATOM 1510 N N . TYR A 1 200 ? -7.633 6.799 7.176 1.00 76.56 200 TYR A N 1
ATOM 1511 C CA . TYR A 1 200 ? -7.852 6.315 5.821 1.00 76.56 200 TYR A CA 1
ATOM 1512 C C . TYR A 1 200 ? -6.501 6.113 5.148 1.00 76.56 200 TYR A C 1
ATOM 1514 O O . TYR A 1 200 ? -5.672 7.026 5.128 1.00 76.56 200 TYR A O 1
ATOM 1522 N N . VAL A 1 201 ? -6.291 4.920 4.595 1.00 77.31 201 VAL A N 1
ATOM 1523 C CA . VAL A 1 201 ? -5.127 4.607 3.767 1.00 77.31 201 VAL A CA 1
ATOM 1524 C C . VAL A 1 201 ? -5.603 4.490 2.325 1.00 77.31 201 VAL A C 1
ATOM 1526 O O . VAL A 1 201 ? -6.338 3.564 1.983 1.00 77.31 201 VAL A O 1
ATOM 1529 N N . GLY A 1 202 ? -5.200 5.443 1.486 1.00 70.12 202 GLY A N 1
ATOM 1530 C CA . GLY A 1 202 ? -5.496 5.428 0.058 1.00 70.12 202 GLY A CA 1
ATOM 1531 C C . GLY A 1 202 ? -4.757 4.309 -0.681 1.00 70.12 202 GLY A C 1
ATOM 1532 O O . GLY A 1 202 ? -3.778 3.744 -0.194 1.00 70.12 202 GLY A O 1
ATOM 1533 N N . SER A 1 203 ? -5.186 4.021 -1.908 1.00 68.44 203 SER A N 1
ATOM 1534 C CA . SER A 1 203 ? -4.514 3.074 -2.816 1.00 68.44 203 SER A CA 1
ATOM 1535 C C . SER A 1 203 ? -3.091 3.493 -3.208 1.00 68.44 203 SER A C 1
ATOM 1537 O O . SER A 1 203 ? -2.274 2.657 -3.585 1.00 68.44 203 SER A O 1
ATOM 1539 N N . ASP A 1 204 ? -2.783 4.782 -3.090 1.00 67.31 204 ASP A N 1
ATOM 1540 C CA . ASP A 1 204 ? -1.448 5.363 -3.233 1.00 67.31 204 ASP A CA 1
ATOM 1541 C C . ASP A 1 204 ? -0.657 5.387 -1.913 1.00 67.31 204 ASP A C 1
ATOM 1543 O O . ASP A 1 204 ? 0.409 5.999 -1.842 1.00 67.31 204 ASP A O 1
ATOM 1547 N N . TYR A 1 205 ? -1.169 4.722 -0.872 1.00 74.06 205 TYR A N 1
ATOM 1548 C CA . TYR A 1 205 ? -0.626 4.686 0.486 1.00 74.06 205 TYR A CA 1
ATOM 1549 C C . TYR A 1 205 ? -0.589 6.052 1.188 1.00 74.06 205 TYR A C 1
ATOM 1551 O O . TYR A 1 205 ? 0.085 6.202 2.211 1.00 74.06 205 TYR 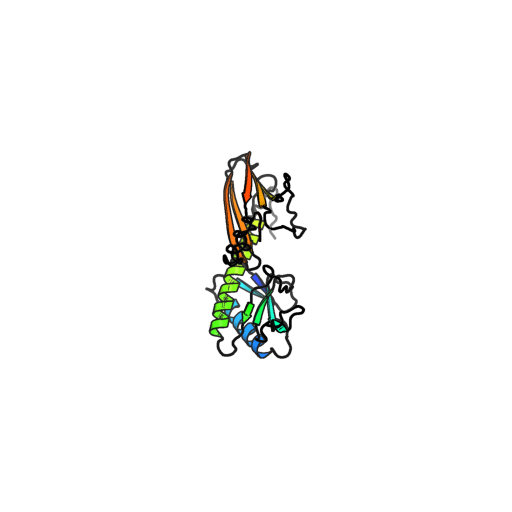A O 1
ATOM 1559 N N . SER A 1 206 ? -1.320 7.052 0.679 1.00 71.06 206 SER A N 1
ATOM 1560 C CA . SER A 1 206 ? -1.546 8.291 1.424 1.00 71.06 206 SER A CA 1
ATOM 1561 C C . SER A 1 206 ? -2.334 7.997 2.700 1.00 71.06 206 SER A C 1
ATOM 1563 O O . SER A 1 206 ? -3.286 7.219 2.691 1.00 71.06 206 SER A O 1
ATOM 1565 N N . ILE A 1 207 ? -1.907 8.600 3.810 1.00 72.38 207 ILE A N 1
ATOM 1566 C CA . ILE A 1 207 ? -2.569 8.466 5.108 1.00 72.38 207 ILE A CA 1
ATOM 1567 C C . ILE A 1 207 ? -3.308 9.769 5.382 1.00 72.38 207 ILE A C 1
ATOM 1569 O O . ILE A 1 207 ? -2.687 10.830 5.483 1.00 72.38 207 ILE A O 1
ATOM 1573 N N . THR A 1 208 ? -4.622 9.680 5.535 1.00 76.25 208 THR A N 1
ATOM 1574 C CA . THR A 1 208 ? -5.467 10.789 5.972 1.00 76.25 208 THR A CA 1
ATOM 1575 C C . THR A 1 208 ? -6.021 10.457 7.344 1.00 76.25 208 THR A C 1
ATOM 1577 O O . THR A 1 208 ? -6.644 9.416 7.539 1.00 76.25 208 THR A O 1
ATOM 1580 N N . HIS A 1 209 ? -5.771 11.334 8.311 1.00 78.94 209 HIS A N 1
ATOM 1581 C CA . HIS A 1 209 ? -6.395 11.230 9.624 1.00 78.94 209 HIS A CA 1
ATOM 1582 C C . HIS A 1 209 ? -7.829 11.754 9.529 1.00 78.94 209 HIS A C 1
ATOM 1584 O O . HIS A 1 209 ? -8.052 12.836 8.990 1.00 78.94 209 HIS A O 1
ATOM 1590 N N . ILE A 1 210 ? -8.788 10.940 9.968 1.00 76.00 210 ILE A N 1
ATOM 1591 C CA . ILE A 1 210 ? -10.221 11.205 9.802 1.00 76.00 210 ILE A CA 1
ATOM 1592 C C . ILE A 1 210 ? -10.828 11.653 11.128 1.00 76.00 210 ILE A C 1
ATOM 1594 O O . ILE A 1 210 ? -11.530 12.657 11.187 1.00 76.00 210 ILE A O 1
ATOM 1598 N N . VAL A 1 211 ? -10.572 10.884 12.187 1.00 76.38 211 VAL A N 1
ATOM 1599 C CA . VAL A 1 211 ? -11.185 11.063 13.505 1.00 76.38 211 VAL A CA 1
ATOM 1600 C C . VAL A 1 211 ? -10.124 10.844 14.574 1.00 76.38 211 VAL A C 1
ATOM 1602 O O . VAL A 1 211 ? -9.389 9.856 14.522 1.00 76.38 211 VAL A O 1
ATOM 1605 N N . ALA A 1 212 ? -10.071 11.745 15.555 1.00 84.75 212 ALA A N 1
ATOM 1606 C CA . ALA A 1 212 ? -9.412 11.528 16.840 1.00 84.75 212 ALA A CA 1
ATOM 1607 C C . ALA A 1 212 ? -10.410 11.867 17.936 1.00 84.75 212 ALA A C 1
ATOM 1609 O O . ALA A 1 212 ? -10.808 13.021 18.054 1.00 84.75 212 ALA A O 1
ATOM 1610 N N . GLU A 1 213 ? -10.786 10.877 18.733 1.00 85.69 213 GLU A N 1
ATOM 1611 C CA . GLU A 1 213 ? -11.753 11.061 19.809 1.00 85.69 213 GLU A CA 1
ATOM 1612 C C . GLU A 1 213 ? -11.351 10.277 21.048 1.00 85.69 213 GLU A C 1
ATOM 1614 O O . GLU A 1 213 ? -10.689 9.241 20.964 1.00 85.69 213 GLU A O 1
ATOM 1619 N N . ARG A 1 214 ? -11.790 10.766 22.207 1.00 89.50 214 ARG A N 1
ATOM 1620 C CA . ARG A 1 214 ? -11.627 10.082 23.490 1.00 89.50 214 ARG A CA 1
ATOM 1621 C C . ARG A 1 214 ? -12.983 9.618 23.993 1.00 89.50 214 ARG A C 1
ATOM 1623 O O . ARG A 1 214 ? -13.827 10.432 24.362 1.00 89.50 214 ARG A O 1
ATOM 1630 N N . LEU A 1 215 ? -13.170 8.308 24.072 1.00 91.12 215 LEU A N 1
ATOM 1631 C CA . LEU A 1 215 ? -14.375 7.707 24.620 1.00 91.12 215 LEU A CA 1
ATOM 1632 C C . LEU A 1 215 ? -14.281 7.570 26.136 1.00 91.12 215 LEU A C 1
ATOM 1634 O O . LEU A 1 215 ? -13.390 6.903 26.669 1.00 91.12 215 LEU A O 1
ATOM 1638 N N . ALA A 1 216 ? -15.260 8.157 26.823 1.00 94.38 216 ALA A N 1
ATOM 1639 C CA . ALA A 1 216 ? -15.520 7.877 28.229 1.00 94.38 216 ALA A CA 1
ATOM 1640 C C . ALA A 1 216 ? -15.906 6.399 28.442 1.00 94.38 216 ALA A C 1
ATOM 1642 O O . ALA A 1 216 ? -16.376 5.749 27.501 1.00 94.38 216 ALA A O 1
ATOM 1643 N N . PRO A 1 217 ? -15.741 5.862 29.664 1.00 94.12 217 PRO A N 1
ATOM 1644 C CA . PRO A 1 217 ? -16.270 4.549 30.012 1.00 94.12 217 PRO A CA 1
ATOM 1645 C C . PRO A 1 217 ? -17.754 4.433 29.658 1.00 94.12 217 PRO A C 1
ATOM 1647 O O . PRO A 1 217 ? -18.529 5.354 29.925 1.00 94.12 217 PRO A O 1
ATOM 1650 N N . GLN A 1 218 ? -18.147 3.300 29.078 1.00 92.88 218 GLN A N 1
ATOM 1651 C CA . GLN A 1 218 ? -19.523 3.010 28.646 1.00 92.88 218 GLN A CA 1
ATOM 1652 C C . GLN A 1 218 ? -20.072 3.936 27.539 1.00 92.88 218 GLN A C 1
ATOM 1654 O O . GLN A 1 218 ? -21.267 3.889 27.236 1.00 92.88 218 GLN A O 1
ATOM 1659 N N . ALA A 1 219 ? -19.238 4.779 26.918 1.00 92.38 219 ALA A N 1
ATOM 1660 C CA . ALA A 1 219 ? -19.676 5.696 25.871 1.00 92.38 219 ALA A CA 1
ATOM 1661 C C . ALA A 1 219 ? -19.840 5.001 24.513 1.00 92.38 219 ALA A C 1
ATOM 1663 O O . ALA A 1 219 ? -19.120 4.063 24.166 1.00 92.38 219 ALA A O 1
ATOM 1664 N N . THR A 1 220 ? -20.777 5.516 23.720 1.00 90.69 220 THR A N 1
ATOM 1665 C CA . THR A 1 220 ? -20.940 5.184 22.300 1.00 90.69 220 THR A CA 1
ATOM 1666 C C . THR A 1 220 ? -20.828 6.463 21.483 1.00 90.69 220 THR A C 1
ATOM 1668 O O . THR A 1 220 ? -21.337 7.507 21.891 1.00 90.69 220 THR A O 1
ATOM 1671 N N . LEU A 1 221 ? -20.156 6.367 20.345 1.00 87.44 221 LEU A N 1
ATOM 1672 C CA . LEU A 1 221 ? -19.901 7.451 19.417 1.00 87.44 221 LEU A CA 1
ATOM 1673 C C . LEU A 1 221 ? -20.254 6.993 18.005 1.00 87.44 221 LEU A C 1
ATOM 1675 O O . LEU A 1 221 ? -19.832 5.923 17.576 1.00 87.44 221 LEU A O 1
ATOM 1679 N N . GLU A 1 222 ? -20.988 7.831 17.285 1.00 87.50 222 GLU A N 1
ATOM 1680 C CA . GLU A 1 222 ? -21.257 7.684 15.859 1.00 87.50 222 GLU A CA 1
ATOM 1681 C C . GLU A 1 222 ? -20.761 8.947 15.158 1.00 87.50 222 GLU A C 1
ATOM 1683 O O . GLU A 1 222 ? -21.186 10.054 15.496 1.00 87.50 222 GLU A O 1
ATOM 1688 N N . ILE A 1 223 ? -19.832 8.789 14.216 1.00 81.69 223 ILE A N 1
ATOM 1689 C CA . ILE A 1 223 ? -19.299 9.895 13.416 1.00 81.69 223 ILE A CA 1
ATOM 1690 C C . ILE A 1 223 ? -19.435 9.554 11.942 1.00 81.69 223 ILE A C 1
ATOM 1692 O O . ILE A 1 223 ? -18.837 8.589 11.467 1.00 81.69 223 ILE A O 1
ATOM 1696 N N . GLY A 1 224 ? -20.156 10.403 11.215 1.00 73.81 224 GLY A N 1
ATOM 1697 C CA . GLY A 1 224 ? -20.108 10.448 9.760 1.00 73.81 224 GLY A CA 1
ATOM 1698 C C . GLY A 1 224 ? -18.864 11.194 9.299 1.00 73.81 224 GLY A C 1
ATOM 1699 O O . GLY A 1 224 ? -18.637 12.340 9.687 1.00 73.81 224 GLY A O 1
ATOM 1700 N N . ALA A 1 225 ? -18.055 10.544 8.474 1.00 65.56 225 ALA A N 1
ATOM 1701 C CA . ALA A 1 225 ? -16.918 11.155 7.821 1.00 65.56 225 ALA A CA 1
ATOM 1702 C C . ALA A 1 225 ? -17.138 11.143 6.303 1.00 65.56 225 ALA A C 1
ATOM 1704 O O . ALA A 1 225 ? -17.259 10.092 5.665 1.00 65.56 225 ALA A O 1
ATOM 1705 N N . ASP A 1 226 ? -17.171 12.340 5.721 1.00 61.75 226 ASP A N 1
ATOM 1706 C CA . ASP A 1 226 ? -17.272 12.560 4.278 1.00 61.75 226 ASP A CA 1
ATOM 1707 C C . ASP A 1 226 ? -15.915 12.255 3.614 1.00 61.75 226 ASP A C 1
ATOM 1709 O O . ASP A 1 226 ? -15.144 13.129 3.217 1.00 61.75 226 ASP A O 1
ATOM 1713 N N . ILE A 1 227 ? -15.547 10.973 3.614 1.00 52.91 227 ILE A N 1
ATOM 1714 C CA . ILE A 1 227 ? -14.234 10.485 3.165 1.00 52.91 227 ILE A CA 1
ATOM 1715 C C . ILE A 1 227 ? -14.177 10.390 1.628 1.00 52.91 227 ILE A C 1
ATOM 1717 O O . ILE A 1 227 ? -13.100 10.217 1.058 1.00 52.91 227 ILE A O 1
ATOM 1721 N N . LEU A 1 228 ? -15.306 10.537 0.922 1.00 47.72 228 LEU A N 1
ATOM 1722 C CA . LEU A 1 228 ? -15.422 10.111 -0.477 1.00 47.72 228 LEU A CA 1
ATOM 1723 C C . LEU A 1 228 ? -15.444 11.212 -1.544 1.00 47.72 228 LEU A C 1
ATOM 1725 O O . LEU A 1 228 ? -15.499 10.869 -2.725 1.00 47.72 228 LEU A O 1
ATOM 1729 N N . LEU A 1 229 ? -15.321 12.503 -1.208 1.00 44.72 229 LEU A N 1
ATOM 1730 C CA . LEU A 1 229 ? -15.452 13.562 -2.228 1.00 44.72 229 LEU A CA 1
ATOM 1731 C C . LEU A 1 229 ? -14.253 14.490 -2.454 1.00 44.72 229 LEU A C 1
ATOM 1733 O O . LEU A 1 229 ? -14.198 15.130 -3.505 1.00 44.72 229 LEU A O 1
ATOM 1737 N N . GLN A 1 230 ? -13.220 14.515 -1.606 1.00 38.62 230 GLN A N 1
ATOM 1738 C CA . GLN A 1 230 ? -12.123 15.475 -1.839 1.00 38.62 230 GLN A CA 1
ATOM 1739 C C . GLN A 1 230 ? -11.236 15.174 -3.064 1.00 38.62 230 GLN A C 1
ATOM 1741 O O . GLN A 1 230 ? -10.503 16.061 -3.498 1.00 38.62 230 GLN A O 1
ATOM 1746 N N . ARG A 1 231 ? -11.305 13.975 -3.667 1.00 41.06 231 ARG A N 1
ATOM 1747 C CA . ARG A 1 231 ? -10.581 13.680 -4.924 1.00 41.06 231 ARG A CA 1
ATOM 1748 C C . ARG A 1 231 ? -11.422 13.769 -6.199 1.00 41.06 231 ARG A C 1
ATOM 1750 O O . ARG A 1 231 ? -10.824 13.928 -7.254 1.00 41.06 231 ARG A O 1
ATOM 1757 N N . TYR A 1 232 ? -12.757 13.730 -6.135 1.00 36.38 232 TYR A N 1
ATOM 1758 C CA . TYR A 1 232 ? -13.586 13.870 -7.347 1.00 36.38 232 TYR A CA 1
ATOM 1759 C C . TYR A 1 232 ? -13.872 15.336 -7.716 1.00 36.38 232 TYR A C 1
ATOM 1761 O O . TYR A 1 232 ? -14.020 15.646 -8.895 1.00 36.38 232 TYR A O 1
ATOM 1769 N N . ASP A 1 233 ? -13.867 16.258 -6.747 1.00 32.47 233 ASP A N 1
ATOM 1770 C CA . ASP A 1 233 ? -14.121 17.685 -7.011 1.00 32.47 233 ASP A CA 1
ATOM 1771 C C . ASP A 1 233 ? -12.879 18.486 -7.447 1.00 32.47 233 ASP A C 1
ATOM 1773 O O . ASP A 1 233 ? -12.999 19.643 -7.859 1.00 32.47 233 ASP A O 1
ATOM 1777 N N . ALA A 1 234 ? -11.682 17.891 -7.405 1.00 33.25 234 ALA A N 1
ATOM 1778 C CA . ALA A 1 234 ? -10.451 18.555 -7.843 1.00 33.25 234 ALA A CA 1
ATOM 1779 C C . ALA A 1 234 ? -10.239 18.527 -9.374 1.00 33.25 234 ALA A C 1
ATOM 1781 O O . ALA A 1 234 ? -9.391 19.263 -9.875 1.00 33.25 234 ALA A O 1
ATOM 1782 N N . GLU A 1 235 ? -11.016 17.733 -10.123 1.00 34.69 235 GLU A N 1
ATOM 1783 C CA . GLU A 1 235 ? -10.835 17.532 -11.573 1.00 34.69 235 GLU A CA 1
ATOM 1784 C C . GLU A 1 235 ? -12.033 17.951 -12.439 1.00 34.69 235 GLU A C 1
ATOM 1786 O O . GLU A 1 235 ? -12.098 17.607 -13.617 1.00 34.69 235 GLU A O 1
ATOM 1791 N N . ILE A 1 236 ? -12.951 18.776 -11.923 1.00 29.44 236 ILE A N 1
ATOM 1792 C CA . ILE A 1 236 ? -13.858 19.534 -12.798 1.00 29.44 236 ILE A CA 1
ATOM 1793 C C . ILE A 1 236 ? -13.244 20.920 -13.034 1.00 29.44 236 ILE A C 1
ATOM 1795 O O . ILE A 1 236 ? -13.251 21.754 -12.120 1.00 29.44 236 ILE A O 1
ATOM 1799 N N . PRO A 1 237 ? -12.748 21.233 -14.250 1.00 31.81 237 PRO A N 1
ATOM 1800 C CA . PRO A 1 237 ? -12.421 22.603 -14.608 1.00 31.81 237 PRO A CA 1
ATOM 1801 C C . PRO A 1 237 ? -13.649 23.480 -14.362 1.00 31.81 237 PRO A C 1
ATOM 1803 O O . PRO A 1 237 ? -14.725 23.241 -14.916 1.00 31.81 237 PRO A O 1
ATOM 1806 N N . ARG A 1 238 ? -13.495 24.516 -13.534 1.00 40.31 238 ARG A N 1
ATOM 1807 C CA . ARG A 1 238 ? -14.519 25.535 -13.246 1.00 40.31 238 ARG A CA 1
ATOM 1808 C C . ARG A 1 238 ? -14.840 26.432 -14.454 1.00 40.31 238 ARG A C 1
ATOM 1810 O O . ARG A 1 238 ? -15.066 27.622 -14.273 1.00 40.31 238 ARG A O 1
ATOM 1817 N N . ASP A 1 239 ? -14.894 25.898 -15.670 1.00 39.69 239 ASP A N 1
ATOM 1818 C CA . ASP A 1 239 ? -15.068 26.721 -16.869 1.00 39.69 239 ASP A CA 1
ATOM 1819 C C . ASP A 1 239 ? -16.135 26.223 -17.846 1.00 39.69 239 ASP A C 1
ATOM 1821 O O . ASP A 1 239 ? -16.001 26.372 -19.052 1.00 39.69 239 ASP A O 1
ATOM 1825 N N . HIS A 1 240 ? -17.241 25.667 -17.337 1.00 37.88 240 HIS A N 1
ATOM 1826 C CA . HIS A 1 240 ? -18.472 25.475 -18.126 1.00 37.88 240 HIS A CA 1
ATOM 1827 C C . HIS A 1 240 ? -19.762 25.887 -17.394 1.00 37.88 240 HIS A C 1
ATOM 1829 O O . HIS A 1 240 ? -20.853 25.404 -17.685 1.00 37.88 240 HIS A O 1
ATOM 1835 N N . ARG A 1 241 ? -19.669 26.875 -16.492 1.00 36.47 241 ARG A N 1
ATOM 1836 C CA . ARG A 1 241 ? -20.836 27.623 -15.984 1.00 36.47 241 ARG A CA 1
ATOM 1837 C C . ARG A 1 241 ? -20.818 29.091 -16.424 1.00 36.47 241 ARG A C 1
ATOM 1839 O O . ARG A 1 241 ? -20.951 29.986 -15.609 1.00 36.47 241 ARG A O 1
ATOM 1846 N N . HIS A 1 242 ? -20.703 29.334 -17.728 1.00 37.53 242 HIS A N 1
ATOM 1847 C CA . HIS A 1 242 ? -21.152 30.587 -18.350 1.00 37.53 242 HIS A CA 1
ATOM 1848 C C . HIS A 1 242 ? -21.454 30.371 -19.836 1.00 37.53 242 HIS A C 1
ATOM 1850 O O . HIS A 1 242 ? -20.675 30.746 -20.701 1.00 37.53 242 HIS A O 1
ATOM 1856 N N . ARG A 1 243 ? -22.594 29.736 -20.128 1.00 35.09 243 ARG A N 1
ATOM 1857 C CA . ARG A 1 243 ? -23.411 29.927 -21.345 1.00 35.09 243 ARG A CA 1
ATOM 1858 C C . ARG A 1 243 ? -24.527 28.895 -21.320 1.00 35.09 243 ARG A C 1
ATOM 1860 O O . ARG A 1 243 ? -24.374 27.822 -21.871 1.00 35.09 243 ARG A O 1
ATOM 1867 N N . LEU A 1 244 ? -25.607 29.212 -20.618 1.00 37.41 244 LEU A N 1
ATOM 1868 C CA . LEU A 1 244 ? -26.955 28.667 -20.809 1.00 37.41 244 LEU A CA 1
ATOM 1869 C C . LEU A 1 244 ? -27.835 29.429 -19.816 1.00 37.41 244 LEU A C 1
ATOM 1871 O O . LEU A 1 244 ? -28.007 29.032 -18.669 1.00 37.41 244 LEU A O 1
ATOM 1875 N N . GLY A 1 245 ? -28.269 30.618 -20.224 1.00 36.81 245 GLY A N 1
ATOM 1876 C CA . GLY A 1 245 ? -29.051 31.498 -19.360 1.00 36.81 245 GLY A CA 1
ATOM 1877 C C . GLY A 1 245 ? -29.091 32.942 -19.834 1.00 36.81 245 GLY A C 1
ATOM 1878 O O . GLY A 1 245 ? -28.878 33.831 -19.025 1.00 36.81 245 GLY A O 1
ATOM 1879 N N . GLN A 1 246 ? -29.296 33.170 -21.133 1.00 40.22 246 GLN A N 1
ATOM 1880 C CA . GLN A 1 246 ? -29.745 34.450 -21.690 1.00 40.22 246 GLN A CA 1
ATOM 1881 C C . GLN A 1 246 ? -30.134 34.219 -23.155 1.00 40.22 246 GLN A C 1
ATOM 1883 O O . GLN A 1 246 ? -29.341 34.444 -24.056 1.00 40.22 246 GLN A O 1
ATOM 1888 N N . ASP A 1 247 ? -31.311 33.633 -23.369 1.00 37.72 247 ASP A N 1
ATOM 1889 C CA . ASP A 1 247 ? -32.248 34.102 -24.397 1.00 37.72 247 ASP A CA 1
ATOM 1890 C C . ASP A 1 247 ? -33.540 33.289 -24.312 1.00 37.72 247 ASP A C 1
ATOM 1892 O O . ASP A 1 247 ? -33.718 32.242 -24.931 1.00 37.72 247 ASP A O 1
ATOM 1896 N N . ALA A 1 248 ? -34.455 33.778 -23.483 1.00 33.94 248 ALA A N 1
ATOM 1897 C CA . ALA A 1 248 ? -35.855 33.412 -23.555 1.00 33.94 248 ALA A CA 1
ATOM 1898 C C . ALA A 1 248 ? -36.685 34.662 -23.261 1.00 33.94 248 ALA A C 1
ATOM 1900 O O . ALA A 1 248 ? -36.811 35.092 -22.117 1.00 33.94 248 ALA A O 1
ATOM 1901 N N . GLY A 1 249 ? -37.263 35.220 -24.323 1.00 32.25 249 GLY A N 1
ATOM 1902 C CA . GLY A 1 249 ? -38.493 35.995 -24.226 1.00 32.25 249 GLY A CA 1
ATOM 1903 C C . GLY A 1 249 ? -38.361 37.485 -24.500 1.00 32.25 249 GLY A C 1
ATOM 1904 O O . GLY A 1 249 ? -38.392 38.284 -23.572 1.00 32.25 249 GLY A O 1
ATOM 1905 N N . ARG A 1 250 ? -38.376 37.865 -25.784 1.00 34.69 250 ARG A N 1
ATOM 1906 C CA . ARG A 1 250 ? -39.125 39.047 -26.248 1.00 34.69 250 ARG A CA 1
ATOM 1907 C C . ARG A 1 250 ? -39.398 38.977 -27.752 1.00 34.69 250 ARG A C 1
ATOM 1909 O O . ARG A 1 250 ? -38.663 39.512 -28.565 1.00 34.69 250 ARG A O 1
ATOM 1916 N N . HIS A 1 251 ? -40.527 38.370 -28.095 1.00 38.72 251 HIS A N 1
ATOM 1917 C CA . HIS A 1 251 ? -41.343 38.829 -29.214 1.00 38.72 251 HIS A CA 1
ATOM 1918 C C . HIS A 1 251 ? -42.811 38.766 -28.799 1.00 38.72 251 HIS A C 1
ATOM 1920 O O . HIS A 1 251 ? -43.264 37.748 -28.275 1.00 38.72 251 HIS A O 1
ATOM 1926 N N . PRO A 1 252 ? -43.555 39.846 -29.060 1.00 40.62 252 PRO A N 1
ATOM 1927 C CA . PRO A 1 252 ? -44.823 39.661 -29.743 1.00 40.62 252 PRO A CA 1
ATOM 1928 C C . PRO A 1 252 ? -44.947 40.570 -30.980 1.00 40.62 252 PRO A C 1
ATOM 1930 O O . PRO A 1 252 ? -44.661 41.758 -30.921 1.00 40.62 252 PRO A O 1
ATOM 1933 N N . PHE A 1 253 ? -45.372 39.938 -32.081 1.00 29.16 253 PHE A N 1
ATOM 1934 C CA . PHE A 1 253 ? -46.257 40.420 -33.155 1.00 29.16 253 PHE A CA 1
ATOM 1935 C C . PHE A 1 253 ? -46.041 41.806 -33.818 1.00 29.16 253 PHE A C 1
ATOM 1937 O O . PHE A 1 253 ? -46.337 42.830 -33.219 1.00 29.16 253 PHE A O 1
ATOM 1944 N N . GLN A 1 254 ? -45.589 41.761 -35.095 1.00 32.47 254 GLN A N 1
ATOM 1945 C CA . GLN A 1 254 ? -46.235 42.184 -36.380 1.00 32.47 254 GLN A CA 1
ATOM 1946 C C . GLN A 1 254 ? -47.113 43.469 -36.449 1.00 32.47 254 GLN A C 1
ATOM 1948 O O . GLN A 1 254 ? -47.630 43.875 -35.418 1.00 32.47 254 GLN A O 1
ATOM 1953 N N . PRO A 1 255 ? -47.455 44.049 -37.639 1.00 42.09 255 PRO A N 1
ATOM 1954 C CA . PRO A 1 255 ? -47.121 43.705 -39.045 1.00 42.09 255 PRO A CA 1
ATOM 1955 C C . PRO A 1 255 ? -46.808 44.909 -39.989 1.00 42.09 255 PRO A C 1
ATOM 1957 O O . PRO A 1 255 ? -47.259 46.029 -39.758 1.00 42.09 255 PRO A O 1
ATOM 1960 N N . ARG A 1 256 ? -46.158 44.648 -41.133 1.00 35.88 256 ARG A N 1
ATOM 1961 C CA . ARG A 1 256 ? -46.623 44.893 -42.526 1.00 35.88 256 ARG A CA 1
ATOM 1962 C C . ARG A 1 256 ? -45.471 44.736 -43.512 1.00 35.88 256 ARG A C 1
ATOM 1964 O O . A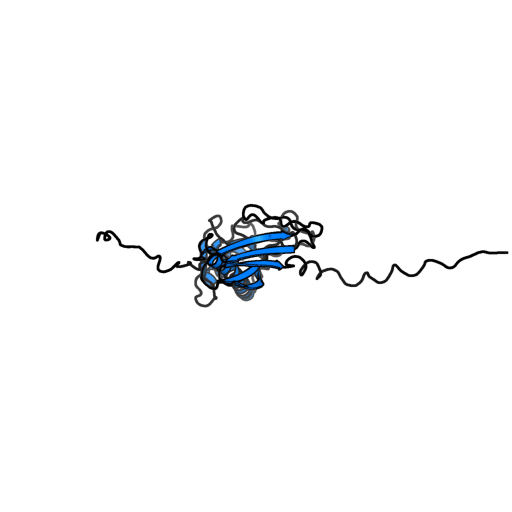RG A 1 256 ? -44.373 45.241 -43.208 1.00 35.88 256 ARG A O 1
#

Nearest PDB structures (foldseek):
  5n5y-assembly1_P  TM=3.888E-01  e=8.062E+00  Saccharomyces cerevisiae
  5o7x-assembly1_A  TM=3.874E-01  e=8.564E+00  Saccharomyces cerevisiae S288C

Foldseek 3Di:
DDDDDDPDDDDPPDPPPPLEFEEEQADDDPPCVLVSVLLVVLVVVVCPDDPLQGHYDYDYPPDQGQWYKYWAFQVVDPPGDPPGGPFIKIFTAGRVNDADPDPQQHTDIDGDDSVCSVSVNVVVSVLRNLQSVLVVVVSVVVVDPDDCQQKPKWKFKDAQPHPDTHTDDPVDDDDHDQRIWIKIKMFGQHQDKDWDWDWDQTSSSDIDTFDTDIDHHGDIDMDTTNPHPPVVVVPDPPPDPPPDDDDDDDDDDDDD